Protein AF-A0A6N7WDK0-F1 (afdb_monomer)

pLDDT: mean 74.28, std 13.69, range [35.25, 92.62]

Sequence (276 aa):
MMNTRWNLSRYFLTEQRISLFGTRFTDLPDKDYNIDCSYVYILMYYGIILFAIISIGYFVTIRREVKLMRRKELAIMTGFLVAGMSEPFMANLSFKNLTLIFIGECYYVILKELQEKKPDIWWNKKLCLFPWAENYVTVPLKGIGKIKDKFSGVVKKGWRLSLITGLIFGLGVGVFYYKTADVPDAIYADSGISDYWGGEKVKLDRNNLPADFQGEIIGTADGNTDLYVLKGNIIWLELIRGTVTVGIAGVIAGWCVTIILCGIYFGLMDKKRVRK

Nearest PDB structures (foldseek):
  3jbv-assembly1_m  TM=2.935E-01  e=2.751E+00  Escherichia coli K-12

Organism: NCBI:txid2652274

Secondary structure (DSSP, 8-state):
-HHHHHHHHHHHHHHS---SS-------SSTT-----HHHHIIIIIHHHHHHHHHHHHHHHHHHHHHTT-HHHHHHHHHHHHHHHH-GGGG--STT-THHHHHHHHHHHHHHHHHHH-TT-GGGS---S-TTSS-------TTHHHHHHHHHHHHHHHHHHHHHHHHHHHHHHHHHHHHH----SEEEEETTT---TTS-EE--BTTS--TT--EEEES--BSSSPEEEE-SHHHHHHHHHHHHHHHHHHHHHHHHHHHHHHHHHHHHHHHHHT--

Solvent-accessible surface area (backbone atoms only — not comparable to full-atom values): 15618 Å² total; per-residue (Å²): 115,70,70,59,48,54,50,47,54,47,46,53,68,71,77,44,79,81,31,62,69,25,46,79,89,84,81,67,99,49,95,79,76,64,73,43,26,10,64,60,40,30,30,39,54,44,0,48,54,53,36,51,53,50,53,50,40,53,52,54,32,51,57,47,35,60,75,69,66,40,62,67,61,49,50,51,47,52,52,49,57,58,49,19,59,71,32,42,51,60,48,40,93,48,89,79,25,67,60,54,56,56,37,47,53,42,49,53,52,53,51,50,56,45,29,74,75,43,68,84,44,76,86,54,54,82,79,73,89,61,81,87,79,67,92,86,85,92,74,90,65,90,66,62,59,64,56,53,53,51,50,53,51,40,46,68,72,36,45,70,59,18,52,52,44,4,51,53,38,6,50,51,48,14,53,49,43,64,72,67,56,86,76,53,75,28,40,34,34,27,51,92,82,42,98,68,92,84,58,60,69,48,61,46,30,73,92,68,62,64,96,85,67,53,58,43,76,50,70,74,46,75,46,77,45,53,18,32,52,51,62,63,71,64,57,55,50,50,53,51,50,51,23,51,51,47,14,53,52,26,23,54,51,31,29,54,54,41,49,51,51,44,45,52,53,53,56,53,54,55,58,58,65,75,75,113

Foldseek 3Di:
DLVVLVVLLVCCVPVPDADQQADDDDDDVFPPSDNFAQLSCCCHHGHPPRSVVVVVLLVQLLVVCVVVVVVVLNVVSVVVNVVNGRGNQCNPPDPSNPNVVSSVVSVVVVLVVVCVVCVPDPVNPDPDPDPPPDDDDDDDDPPVVVVVVLLVVLCVVQVVVLQVQLQVQLLVQLVVCLVPPLQAQWEWAFPVVDPPDDADWDQACPVDDDPPHRYHYHGHRRSPTTTGTHHDPVSVVVSVVVSNVSSNVSSVVSSVVRSVVSSVVVVVVVVVVVVD

Structure (mmCIF, N/CA/C/O backbone):
data_AF-A0A6N7WDK0-F1
#
_entry.id   AF-A0A6N7WDK0-F1
#
loop_
_atom_site.group_PDB
_atom_site.id
_atom_site.type_symbol
_atom_site.label_atom_id
_atom_site.label_alt_id
_atom_site.label_comp_id
_atom_site.label_asym_id
_atom_site.label_entity_id
_atom_site.label_seq_id
_atom_site.pdbx_PDB_ins_code
_atom_site.Cartn_x
_atom_site.Cartn_y
_atom_site.Cartn_z
_atom_site.occupancy
_atom_site.B_iso_or_equiv
_atom_site.auth_seq_id
_atom_site.auth_comp_id
_atom_site.auth_asym_id
_atom_site.auth_atom_id
_atom_site.pdbx_PDB_model_num
ATOM 1 N N . MET A 1 1 ? 20.936 12.208 -14.896 1.00 50.47 1 MET A N 1
ATOM 2 C CA . MET A 1 1 ? 19.916 11.473 -14.116 1.00 50.47 1 MET A CA 1
ATOM 3 C C . MET A 1 1 ? 18.965 12.383 -13.338 1.00 50.47 1 MET A C 1
ATOM 5 O O . MET A 1 1 ? 17.770 12.183 -13.459 1.00 50.47 1 MET A O 1
ATOM 9 N N . MET A 1 2 ? 19.410 13.403 -12.586 1.00 51.97 2 MET A N 1
ATOM 10 C CA . MET A 1 2 ? 18.452 14.251 -11.844 1.00 51.97 2 MET A CA 1
ATOM 11 C C . MET A 1 2 ? 17.632 15.195 -12.749 1.00 51.97 2 MET A C 1
ATOM 13 O O . MET A 1 2 ? 16.426 15.301 -12.577 1.00 51.97 2 MET A O 1
ATOM 17 N N . ASN A 1 3 ? 18.250 15.817 -13.763 1.00 58.75 3 ASN A N 1
ATOM 18 C CA . ASN A 1 3 ? 17.563 16.743 -14.684 1.00 58.75 3 ASN A CA 1
ATOM 19 C C . ASN A 1 3 ? 16.418 16.066 -15.477 1.00 58.75 3 ASN A C 1
ATOM 21 O O . ASN A 1 3 ? 15.332 16.620 -15.616 1.00 58.75 3 ASN A O 1
ATOM 25 N N . THR A 1 4 ? 16.616 14.816 -15.906 1.00 66.12 4 THR A N 1
ATOM 26 C CA . THR A 1 4 ? 15.584 14.030 -16.600 1.00 66.12 4 THR A CA 1
ATOM 27 C C . THR A 1 4 ? 14.377 13.736 -15.700 1.00 66.12 4 THR A C 1
ATOM 29 O O . THR A 1 4 ? 13.246 13.884 -16.154 1.00 66.12 4 THR A O 1
ATOM 32 N N . ARG A 1 5 ? 14.586 13.439 -14.406 1.00 69.56 5 ARG A N 1
ATOM 33 C CA . ARG A 1 5 ? 13.513 13.177 -13.415 1.00 69.56 5 ARG A CA 1
ATOM 34 C C . ARG A 1 5 ? 12.612 14.391 -13.167 1.00 69.56 5 ARG A C 1
ATOM 36 O O . ARG A 1 5 ? 11.390 14.258 -13.066 1.00 69.56 5 ARG A O 1
ATOM 43 N N . TRP A 1 6 ? 13.203 15.584 -13.093 1.00 72.25 6 TRP A N 1
ATOM 44 C CA . TRP A 1 6 ? 12.450 16.837 -12.963 1.00 72.25 6 TRP A CA 1
ATOM 45 C C . TRP A 1 6 ? 11.653 17.154 -14.227 1.00 72.25 6 TRP A C 1
ATOM 47 O O . TRP A 1 6 ? 10.512 17.604 -14.134 1.00 72.25 6 TRP A O 1
ATOM 57 N N . ASN A 1 7 ? 12.223 16.866 -15.398 1.00 77.31 7 ASN A N 1
ATOM 58 C CA . ASN A 1 7 ? 11.539 17.067 -16.669 1.00 77.31 7 ASN A CA 1
ATOM 59 C C . ASN A 1 7 ? 10.346 16.107 -16.840 1.00 77.31 7 ASN A C 1
ATOM 61 O O . ASN A 1 7 ? 9.267 16.539 -17.233 1.00 77.31 7 ASN A O 1
ATOM 65 N N . LEU A 1 8 ? 10.504 14.840 -16.438 1.00 74.69 8 LEU A N 1
ATOM 66 C CA . LEU A 1 8 ? 9.419 13.854 -16.345 1.00 74.69 8 LEU A CA 1
ATOM 67 C C . LEU A 1 8 ? 8.311 14.335 -15.403 1.00 74.69 8 LEU A C 1
ATOM 69 O O . LEU A 1 8 ? 7.147 14.393 -15.785 1.00 74.69 8 LEU A O 1
ATOM 73 N N . SER A 1 9 ? 8.675 14.757 -14.191 1.00 76.88 9 SER A N 1
ATOM 74 C CA . SER A 1 9 ? 7.720 15.296 -13.215 1.00 76.88 9 SER A CA 1
ATOM 75 C C . SER A 1 9 ? 6.937 16.488 -13.773 1.00 76.88 9 SER A C 1
ATOM 77 O O . SER A 1 9 ? 5.727 16.569 -13.586 1.00 76.88 9 SER A O 1
ATOM 79 N N . ARG A 1 10 ? 7.608 17.393 -14.497 1.00 80.94 10 ARG A N 1
ATOM 80 C CA . ARG A 1 10 ? 6.964 18.526 -15.171 1.00 80.94 10 ARG A CA 1
ATOM 81 C C . ARG A 1 10 ? 5.991 18.060 -16.252 1.00 80.94 10 ARG A C 1
ATOM 83 O O . ARG A 1 10 ? 4.862 18.530 -16.245 1.00 80.94 10 ARG A O 1
ATOM 90 N N . TYR A 1 11 ? 6.405 17.130 -17.112 1.00 80.25 11 TYR A N 1
ATOM 91 C CA . TYR A 1 11 ? 5.563 16.556 -18.164 1.00 80.25 11 TYR A CA 1
ATOM 92 C C . TYR A 1 11 ? 4.263 15.971 -17.594 1.00 80.25 11 TYR A C 1
ATOM 94 O O . TYR A 1 11 ? 3.176 16.313 -18.049 1.00 80.25 11 TYR A O 1
ATOM 102 N N . PHE A 1 12 ? 4.355 15.166 -16.532 1.00 78.25 12 PHE A N 1
ATOM 103 C CA . PHE A 1 12 ? 3.174 14.603 -15.871 1.00 78.25 12 PHE A CA 1
ATOM 104 C C . PHE A 1 12 ? 2.257 15.665 -15.260 1.00 78.25 12 PHE A C 1
ATOM 106 O O . PHE A 1 12 ? 1.047 15.487 -15.250 1.00 78.25 12 PHE A O 1
ATOM 113 N N . LEU A 1 13 ? 2.801 16.770 -14.755 1.00 81.62 13 LEU A N 1
ATOM 114 C CA . LEU A 1 13 ? 1.993 17.835 -14.159 1.00 81.62 13 LEU A CA 1
ATOM 115 C C . LEU A 1 13 ? 1.336 18.756 -15.199 1.00 81.62 13 LEU A C 1
ATOM 117 O O . LEU A 1 13 ? 0.338 19.394 -14.871 1.00 81.62 13 LEU A O 1
ATOM 121 N N . THR A 1 14 ? 1.887 18.861 -16.414 1.00 81.19 14 THR A N 1
ATOM 122 C CA . THR A 1 14 ? 1.366 19.754 -17.464 1.00 81.19 14 THR A CA 1
ATOM 123 C C . THR A 1 14 ? 0.499 19.040 -18.490 1.00 81.19 14 THR A C 1
ATOM 125 O O . THR A 1 14 ? -0.533 19.579 -18.878 1.00 81.19 14 THR A O 1
ATOM 128 N N . GLU A 1 15 ? 0.891 17.839 -18.915 1.00 78.25 15 GLU A N 1
ATOM 129 C CA . GLU A 1 15 ? 0.234 17.119 -20.014 1.00 78.25 15 GLU A CA 1
ATOM 130 C C . GLU A 1 15 ? -0.850 16.150 -19.530 1.00 78.25 15 GLU A C 1
ATOM 132 O O . GLU A 1 15 ? -1.763 15.802 -20.276 1.00 78.25 15 GLU A O 1
ATOM 137 N N . GLN A 1 16 ? -0.784 15.708 -18.270 1.00 75.19 16 GLN A N 1
ATOM 138 C CA . GLN A 1 16 ? -1.739 14.751 -17.716 1.00 75.19 16 GLN A CA 1
ATOM 139 C C . GLN A 1 16 ? -2.722 15.443 -16.771 1.00 75.19 16 GLN A C 1
ATOM 141 O O . GLN A 1 16 ? -2.376 16.324 -15.982 1.00 75.19 16 GLN A O 1
ATOM 146 N N . ARG A 1 17 ? -3.991 15.029 -16.832 1.00 78.06 17 ARG A N 1
ATOM 147 C CA . ARG A 1 17 ? -5.045 15.627 -16.006 1.00 78.06 17 ARG A CA 1
ATOM 148 C C . ARG A 1 17 ? -4.920 15.177 -14.555 1.00 78.06 17 ARG A C 1
ATOM 150 O O . ARG A 1 17 ? -5.011 13.985 -14.256 1.00 78.06 17 ARG A O 1
ATOM 157 N N . ILE A 1 18 ? -4.814 16.149 -13.654 1.00 81.75 18 ILE A N 1
ATOM 158 C CA . ILE A 1 18 ? -4.866 15.918 -12.211 1.00 81.75 18 ILE A CA 1
ATOM 159 C C . ILE A 1 18 ? -6.326 15.666 -11.803 1.00 81.75 18 ILE A C 1
ATOM 161 O O . ILE A 1 18 ? -7.204 16.495 -12.038 1.00 81.75 18 ILE A O 1
ATOM 165 N N . SER A 1 19 ? -6.586 14.512 -11.186 1.00 85.31 19 SER A N 1
ATOM 166 C CA . SER A 1 19 ? -7.909 14.089 -10.705 1.00 85.31 19 SER A CA 1
ATOM 167 C C . SER A 1 19 ? -7.991 14.127 -9.176 1.00 85.31 19 SER A C 1
ATOM 169 O O . SER A 1 19 ? -6.987 14.015 -8.470 1.00 85.31 19 SER A O 1
ATOM 171 N N . LEU A 1 20 ? -9.209 14.238 -8.643 1.00 82.56 20 LEU A N 1
ATOM 172 C CA . LEU A 1 20 ? -9.467 14.185 -7.200 1.00 82.56 20 LEU A CA 1
ATOM 173 C C . LEU A 1 20 ? -9.114 12.820 -6.583 1.00 82.56 20 LEU A C 1
ATOM 175 O O . LEU A 1 20 ? -8.576 12.786 -5.477 1.00 82.56 20 LEU A O 1
ATOM 179 N N . PHE A 1 21 ? -9.374 11.727 -7.309 1.00 85.19 21 PHE A N 1
ATOM 180 C CA . PHE A 1 21 ? -9.151 10.334 -6.874 1.00 85.19 21 PHE A CA 1
ATOM 181 C C . PHE A 1 21 ? -8.051 9.618 -7.674 1.00 85.19 21 PHE A C 1
ATOM 183 O O . PHE A 1 21 ? -7.937 8.396 -7.628 1.00 85.19 21 PHE A O 1
ATOM 190 N N . GLY A 1 22 ? -7.260 10.388 -8.421 1.00 83.12 22 GLY A N 1
ATOM 191 C CA . GLY A 1 22 ? -6.200 9.879 -9.279 1.00 83.12 22 GLY A CA 1
ATOM 192 C C . GLY A 1 22 ? -6.705 9.451 -10.653 1.00 83.12 22 GLY A C 1
ATOM 193 O O . GLY A 1 22 ? -7.913 9.392 -10.913 1.00 83.12 22 GLY A O 1
ATOM 194 N N . THR A 1 23 ? -5.765 9.218 -11.559 1.00 76.75 23 THR A N 1
ATOM 195 C CA . THR A 1 23 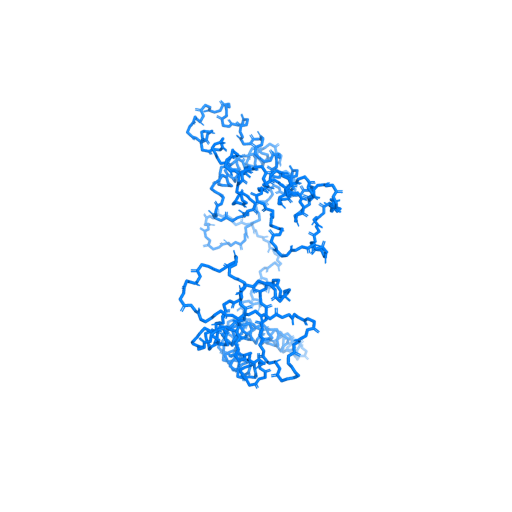? -6.013 8.743 -12.921 1.00 76.75 23 THR A CA 1
ATOM 196 C C . THR A 1 23 ? -5.041 7.620 -13.264 1.00 76.75 23 THR A C 1
ATOM 198 O O . THR A 1 23 ? -3.904 7.585 -12.796 1.00 76.75 23 THR A O 1
ATOM 201 N N . ARG A 1 24 ? -5.496 6.666 -14.085 1.00 68.12 24 ARG A N 1
ATOM 202 C CA . ARG A 1 24 ? -4.587 5.736 -14.761 1.00 68.12 24 ARG A CA 1
ATOM 203 C C . ARG A 1 24 ? -4.123 6.404 -16.047 1.00 68.12 24 ARG A C 1
ATOM 205 O O . ARG A 1 24 ? -4.964 6.811 -16.850 1.00 68.12 24 ARG A O 1
ATOM 212 N N . PHE A 1 25 ? -2.812 6.520 -16.228 1.00 68.56 25 PHE A N 1
ATOM 213 C CA . PHE A 1 25 ? -2.248 7.047 -17.466 1.00 68.56 25 PHE A CA 1
ATOM 214 C C . PHE A 1 25 ? -2.647 6.137 -18.621 1.00 68.56 25 PHE A C 1
ATOM 216 O O . PHE A 1 25 ? -2.407 4.932 -18.571 1.00 68.56 25 PHE A O 1
ATOM 223 N N . THR A 1 26 ? -3.335 6.711 -19.602 1.00 52.53 26 THR A N 1
ATOM 224 C CA . THR A 1 26 ? -3.909 5.966 -20.729 1.00 52.53 26 THR A CA 1
ATOM 225 C C . THR A 1 26 ? -3.152 6.203 -22.031 1.00 52.53 26 THR A C 1
ATOM 227 O O . THR A 1 26 ? -3.185 5.324 -22.877 1.00 52.53 26 THR A O 1
ATOM 230 N N . ASP A 1 27 ? -2.346 7.267 -22.120 1.00 56.06 27 ASP A N 1
ATOM 231 C CA . ASP A 1 27 ? -1.542 7.597 -23.301 1.00 56.06 27 ASP A CA 1
ATOM 232 C C . ASP A 1 27 ? -0.165 8.129 -22.867 1.00 56.06 27 ASP A C 1
ATOM 234 O O . ASP A 1 27 ? 0.051 9.334 -22.711 1.00 56.06 27 ASP A O 1
ATOM 238 N N . LEU A 1 28 ? 0.765 7.216 -22.578 1.00 62.16 28 LEU A N 1
ATOM 239 C CA . LEU A 1 28 ? 2.175 7.557 -22.378 1.00 62.16 28 LEU A CA 1
ATOM 240 C C . LEU A 1 28 ? 2.880 7.503 -23.742 1.00 62.16 28 LEU A C 1
ATOM 242 O O . LEU A 1 28 ? 2.694 6.508 -24.443 1.00 62.16 28 LEU A O 1
ATOM 246 N N . PRO A 1 29 ? 3.674 8.523 -24.122 1.00 55.44 29 PRO A N 1
ATOM 247 C CA . PRO A 1 29 ? 4.381 8.537 -25.403 1.00 55.44 29 PRO A CA 1
ATOM 248 C C . PRO A 1 29 ? 5.369 7.370 -25.534 1.00 55.44 29 PRO A C 1
ATOM 250 O O . PRO A 1 29 ? 5.507 6.846 -26.628 1.00 55.44 29 PRO A O 1
ATOM 253 N N . ASP A 1 30 ? 5.957 6.918 -24.418 1.00 56.88 30 ASP A N 1
ATOM 254 C CA . ASP A 1 30 ? 6.820 5.735 -24.329 1.00 56.88 30 ASP A CA 1
ATOM 255 C C . ASP A 1 30 ? 6.660 5.031 -22.970 1.00 56.88 30 ASP A C 1
ATOM 257 O O . ASP A 1 30 ? 6.352 5.667 -21.956 1.00 56.88 30 ASP A O 1
ATOM 261 N N . LYS A 1 31 ? 6.920 3.714 -22.919 1.00 55.97 31 LYS A N 1
ATOM 262 C CA . LYS A 1 31 ? 6.876 2.906 -21.676 1.00 55.97 31 LYS A CA 1
ATOM 263 C C . LYS A 1 31 ? 7.954 3.284 -20.649 1.00 55.97 31 LYS A C 1
ATOM 265 O O . LYS A 1 31 ? 7.819 2.926 -19.480 1.00 55.97 31 LYS A O 1
ATOM 270 N N . ASP A 1 32 ? 8.968 4.040 -21.061 1.00 55.84 32 ASP A N 1
ATOM 271 C CA . ASP A 1 32 ? 10.068 4.497 -20.202 1.00 55.84 32 ASP A CA 1
ATOM 272 C C . ASP A 1 32 ? 9.722 5.742 -19.369 1.00 55.84 32 ASP A C 1
ATOM 274 O O . ASP A 1 32 ? 10.480 6.142 -18.480 1.00 55.84 32 ASP A O 1
ATOM 278 N N . TYR A 1 33 ? 8.553 6.351 -19.599 1.00 59.38 33 TYR A N 1
ATOM 279 C CA . TYR A 1 33 ? 8.063 7.470 -18.797 1.00 59.38 33 TYR A CA 1
ATOM 280 C C . TYR A 1 33 ? 7.528 6.977 -17.447 1.00 59.38 33 TYR A C 1
ATOM 282 O O . TYR A 1 33 ? 6.324 6.845 -17.231 1.00 59.38 33 TYR A O 1
ATOM 290 N N . ASN A 1 34 ? 8.442 6.735 -16.507 1.00 66.25 34 ASN A N 1
ATOM 291 C CA . ASN A 1 34 ? 8.113 6.399 -15.126 1.00 66.25 34 ASN A CA 1
ATOM 292 C C . ASN A 1 34 ? 8.184 7.625 -14.209 1.00 66.25 34 ASN A C 1
ATOM 294 O O . ASN A 1 34 ? 9.078 8.469 -14.302 1.00 66.25 34 ASN A O 1
ATOM 298 N N . ILE A 1 35 ? 7.223 7.724 -13.285 1.00 69.62 35 ILE A N 1
ATOM 299 C CA . ILE A 1 35 ? 7.232 8.774 -12.266 1.00 69.62 35 ILE A CA 1
ATOM 300 C C . ILE A 1 35 ? 8.219 8.391 -11.173 1.00 69.62 35 ILE A C 1
ATOM 302 O O . ILE A 1 35 ? 7.965 7.528 -10.336 1.00 69.62 35 ILE A O 1
ATOM 306 N N . ASP A 1 36 ? 9.324 9.116 -11.164 1.00 72.94 36 ASP A N 1
ATOM 307 C CA . ASP A 1 36 ? 10.455 8.888 -10.276 1.00 72.94 36 ASP A CA 1
ATOM 308 C C . ASP A 1 36 ? 10.394 9.669 -8.950 1.00 72.94 36 ASP A C 1
ATOM 310 O O . ASP A 1 36 ? 11.269 9.521 -8.099 1.00 72.94 36 ASP A O 1
ATOM 314 N N . CYS A 1 37 ? 9.364 10.496 -8.763 1.00 81.44 37 CYS A N 1
ATOM 315 C CA . CYS A 1 37 ? 9.163 11.334 -7.582 1.00 81.44 37 CYS A CA 1
ATOM 316 C C . CYS A 1 37 ? 7.930 10.868 -6.802 1.00 81.44 37 CYS A C 1
ATOM 318 O O . CYS A 1 37 ? 6.820 10.856 -7.341 1.00 81.44 37 CYS A O 1
ATOM 320 N N . SER A 1 38 ? 8.092 10.543 -5.514 1.00 83.50 38 SER A N 1
ATOM 321 C CA . SER A 1 38 ? 6.987 10.050 -4.678 1.00 83.50 38 SER A CA 1
ATOM 322 C C . SER A 1 38 ? 5.817 11.030 -4.594 1.00 83.50 38 SER A C 1
ATOM 324 O O . SER A 1 38 ? 4.662 10.616 -4.575 1.00 83.50 38 SER A O 1
ATOM 326 N N . TYR A 1 39 ? 6.094 12.334 -4.5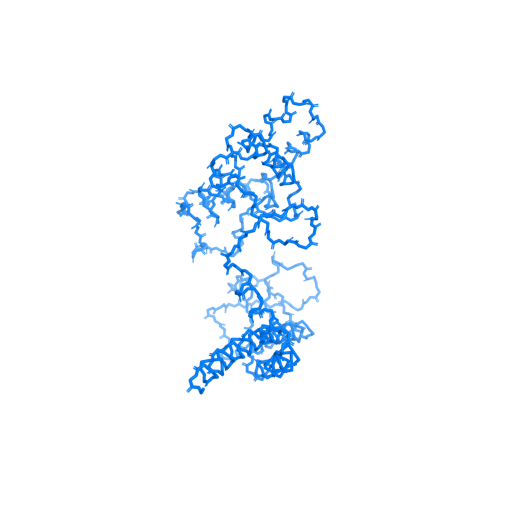52 1.00 85.56 39 TYR A N 1
ATOM 327 C CA . TYR A 1 39 ? 5.059 13.360 -4.412 1.00 85.56 39 TYR A CA 1
ATOM 328 C C . TYR A 1 39 ? 4.169 13.446 -5.649 1.00 85.56 39 TYR A C 1
ATOM 330 O O . TYR A 1 39 ? 2.944 13.420 -5.536 1.00 85.56 39 TYR A O 1
ATOM 338 N N . VAL A 1 40 ? 4.794 13.495 -6.828 1.00 86.06 40 VAL A N 1
ATOM 339 C CA . VAL A 1 40 ? 4.084 13.508 -8.113 1.00 86.06 40 VAL A CA 1
ATOM 340 C C . VAL A 1 40 ? 3.349 12.188 -8.304 1.00 86.06 40 VAL A C 1
ATOM 342 O O . VAL A 1 40 ? 2.198 12.190 -8.724 1.00 86.06 40 VAL A O 1
ATOM 345 N N . TYR A 1 41 ? 3.958 11.070 -7.904 1.00 85.62 41 TYR A N 1
ATOM 346 C CA . TYR A 1 41 ? 3.310 9.766 -7.965 1.00 85.62 41 TYR A CA 1
ATOM 347 C C . TYR A 1 41 ? 2.021 9.755 -7.140 1.00 85.62 41 TYR A C 1
ATOM 349 O O . TYR A 1 41 ? 0.971 9.396 -7.667 1.00 85.62 41 TYR A O 1
ATOM 357 N N . ILE A 1 42 ? 2.068 10.180 -5.870 1.00 86.69 42 ILE A N 1
ATOM 358 C CA . ILE A 1 42 ? 0.880 10.192 -5.005 1.00 86.69 42 ILE A CA 1
ATOM 359 C C . ILE A 1 42 ? -0.203 11.102 -5.587 1.00 86.69 42 ILE A C 1
ATOM 361 O O . ILE A 1 42 ? -1.365 10.703 -5.655 1.00 86.69 42 ILE A O 1
ATOM 365 N N . LEU A 1 43 ? 0.180 12.303 -6.024 1.00 88.00 43 LEU A N 1
ATOM 366 C CA . LEU A 1 43 ? -0.745 13.287 -6.575 1.00 88.00 43 LEU A CA 1
ATOM 367 C C . LEU A 1 43 ? -1.456 12.775 -7.832 1.00 88.00 43 LEU A C 1
ATOM 369 O O . LEU A 1 43 ? -2.662 12.962 -7.966 1.00 88.00 43 LEU A O 1
ATOM 373 N N . MET A 1 44 ? -0.726 12.122 -8.735 1.00 86.94 44 MET A N 1
ATOM 374 C CA . MET A 1 44 ? -1.275 11.686 -10.016 1.00 86.94 44 MET A CA 1
ATOM 375 C C . MET A 1 44 ? -2.027 10.353 -9.910 1.00 86.94 44 MET A C 1
ATOM 377 O O . MET A 1 44 ? -3.166 10.258 -10.365 1.00 86.94 44 MET A O 1
ATOM 381 N N . TYR A 1 45 ? -1.436 9.336 -9.272 1.00 83.88 45 TYR A N 1
ATOM 382 C CA . TYR A 1 45 ? -2.036 7.998 -9.189 1.00 83.88 45 TYR A CA 1
ATOM 383 C C . TYR A 1 45 ? -3.153 7.893 -8.155 1.00 83.88 45 TYR A C 1
ATOM 385 O O . TYR A 1 45 ? -4.131 7.189 -8.396 1.00 83.88 45 TYR A O 1
ATOM 393 N N . TYR A 1 46 ? -3.016 8.557 -7.005 1.00 83.50 46 TYR A N 1
ATOM 394 C CA . TYR A 1 46 ? -4.010 8.482 -5.931 1.00 83.50 46 TYR A CA 1
ATOM 395 C C . TYR A 1 46 ? -4.885 9.736 -5.821 1.00 83.50 46 TYR A C 1
ATOM 397 O O . TYR A 1 46 ? -5.930 9.705 -5.168 1.00 83.50 46 TYR A O 1
ATOM 405 N N . GLY A 1 47 ? -4.483 10.829 -6.471 1.00 87.56 47 GLY A N 1
ATOM 406 C CA . GLY A 1 47 ? -5.260 12.057 -6.560 1.00 87.56 47 GLY A CA 1
ATOM 407 C C . GLY A 1 47 ? -4.981 13.076 -5.465 1.00 87.56 47 GLY A C 1
ATOM 408 O O . GLY A 1 47 ? -4.301 12.825 -4.465 1.00 87.56 47 GLY A O 1
ATOM 409 N N . ILE A 1 48 ? -5.581 14.253 -5.653 1.00 89.31 48 ILE A N 1
ATOM 410 C CA . ILE A 1 48 ? -5.434 15.413 -4.762 1.00 89.31 48 ILE A CA 1
ATOM 411 C C . ILE A 1 48 ? -5.887 15.088 -3.336 1.00 89.31 48 ILE A C 1
ATOM 413 O O . ILE A 1 48 ? -5.253 15.532 -2.380 1.00 89.31 48 ILE A O 1
ATOM 417 N N . ILE A 1 49 ? -6.967 14.314 -3.173 1.00 88.50 49 ILE A N 1
ATOM 418 C CA . ILE A 1 49 ? -7.534 14.028 -1.849 1.00 88.50 49 ILE A CA 1
ATOM 419 C C . ILE A 1 49 ? -6.529 13.246 -1.004 1.00 88.50 49 ILE A C 1
ATOM 421 O O . ILE A 1 49 ? -6.219 13.652 0.118 1.00 88.50 49 ILE A O 1
ATOM 425 N N . LEU A 1 50 ? -5.990 12.145 -1.539 1.00 86.56 50 LEU A N 1
ATOM 426 C CA . LEU A 1 50 ? -5.045 11.327 -0.785 1.00 86.56 50 LEU A CA 1
ATOM 427 C C . LEU A 1 50 ? -3.720 12.063 -0.569 1.00 86.56 50 LEU A C 1
ATOM 429 O O . LEU A 1 50 ? -3.168 12.004 0.530 1.00 86.56 50 LEU A O 1
ATOM 433 N N . PHE A 1 51 ? -3.255 12.811 -1.574 1.00 89.94 51 PHE A N 1
ATOM 434 C CA . PHE A 1 51 ? -2.085 13.676 -1.447 1.00 89.94 51 PHE A CA 1
ATOM 435 C C . PHE A 1 51 ? -2.237 14.661 -0.282 1.00 89.94 51 PHE A C 1
ATOM 437 O O . PHE A 1 51 ? -1.382 14.701 0.600 1.00 89.94 51 PHE A O 1
ATOM 444 N N . ALA A 1 52 ? -3.361 15.380 -0.211 1.00 91.62 52 ALA A N 1
ATOM 445 C CA . ALA A 1 52 ? -3.631 16.334 0.860 1.00 91.62 52 ALA A CA 1
ATOM 446 C C . ALA A 1 52 ? -3.680 15.666 2.243 1.00 91.62 52 ALA A C 1
ATOM 448 O O . ALA A 1 52 ? -3.083 16.182 3.187 1.00 91.62 52 ALA A O 1
ATOM 449 N N . ILE A 1 53 ? -4.334 14.505 2.371 1.00 90.12 53 ILE A N 1
ATOM 450 C CA . ILE A 1 53 ? -4.397 13.752 3.635 1.00 90.12 53 ILE A CA 1
ATOM 451 C C . ILE A 1 53 ? -2.991 13.384 4.117 1.00 90.12 53 ILE A C 1
ATOM 453 O O . ILE A 1 53 ? -2.658 13.607 5.282 1.00 90.12 53 ILE A O 1
ATOM 457 N N . ILE A 1 54 ? -2.153 12.856 3.223 1.00 88.69 54 ILE A N 1
ATOM 458 C CA . ILE A 1 54 ? -0.783 12.457 3.549 1.00 88.69 54 ILE A CA 1
ATOM 459 C C . ILE A 1 54 ? 0.058 13.685 3.914 1.00 88.69 54 ILE A C 1
ATOM 461 O O . ILE A 1 54 ? 0.731 13.669 4.944 1.00 88.69 54 ILE A O 1
ATOM 465 N N . SER A 1 55 ? -0.016 14.772 3.138 1.00 90.81 55 SER A N 1
ATOM 466 C CA . SER A 1 55 ? 0.695 16.023 3.430 1.00 90.81 55 SER A CA 1
ATOM 467 C C . SER A 1 55 ? 0.304 16.610 4.788 1.00 90.81 55 SER A C 1
ATOM 469 O O . SER A 1 55 ? 1.179 17.019 5.552 1.00 90.81 55 SER A O 1
ATOM 471 N N . ILE A 1 56 ? -0.991 16.607 5.123 1.00 92.31 56 ILE A N 1
ATOM 472 C CA . ILE A 1 56 ? -1.481 17.030 6.441 1.00 92.31 56 ILE A CA 1
ATOM 473 C C . ILE A 1 56 ? -0.928 16.105 7.529 1.00 92.31 56 ILE A C 1
ATOM 475 O O . ILE A 1 56 ? -0.449 16.598 8.548 1.00 92.31 56 ILE A O 1
ATOM 479 N N . GLY A 1 57 ? -0.936 14.787 7.306 1.00 90.69 57 GLY A N 1
ATOM 480 C CA . GLY A 1 57 ? -0.349 13.801 8.214 1.00 90.69 57 GLY A CA 1
ATOM 481 C C . GLY A 1 57 ? 1.113 14.111 8.534 1.00 90.69 57 GLY A C 1
ATOM 482 O O . GLY A 1 57 ? 1.448 14.320 9.699 1.00 90.69 57 GLY A O 1
ATOM 483 N N . TYR A 1 58 ? 1.963 14.250 7.510 1.00 90.69 58 TYR A N 1
ATOM 484 C CA . TYR A 1 58 ? 3.371 14.631 7.682 1.00 90.69 58 TYR A CA 1
ATOM 485 C C . TYR A 1 58 ? 3.523 15.951 8.437 1.00 90.69 58 TYR A C 1
ATOM 487 O O . TYR A 1 58 ? 4.313 16.033 9.377 1.00 90.69 58 TYR A O 1
ATOM 495 N N . PHE A 1 59 ? 2.757 16.979 8.065 1.00 92.62 59 PHE A N 1
ATOM 496 C CA . PHE A 1 59 ? 2.844 18.293 8.697 1.00 92.62 59 PHE A CA 1
ATOM 497 C C . PHE A 1 59 ? 2.488 18.246 10.189 1.00 92.62 59 PHE A C 1
ATOM 499 O O . PHE A 1 59 ? 3.210 18.795 11.025 1.00 92.62 59 PHE A O 1
ATOM 506 N N . VAL A 1 60 ? 1.395 17.564 10.540 1.00 92.06 60 VAL A N 1
ATOM 507 C CA . VAL A 1 60 ? 0.942 17.407 11.928 1.00 92.06 60 VAL A CA 1
ATOM 508 C C . VAL A 1 60 ? 1.953 16.598 12.738 1.00 92.06 60 VAL A C 1
ATOM 510 O O . VAL A 1 60 ? 2.313 17.015 13.842 1.00 92.06 60 VAL A O 1
ATOM 513 N N . THR A 1 61 ? 2.462 15.494 12.187 1.00 91.75 61 THR A N 1
ATOM 514 C CA . THR A 1 61 ? 3.475 14.663 12.847 1.00 91.75 61 THR A CA 1
ATOM 515 C C . THR A 1 61 ? 4.761 15.442 13.085 1.00 91.75 61 THR A C 1
ATOM 517 O O . THR A 1 61 ? 5.207 15.512 14.224 1.00 91.75 61 THR A O 1
ATOM 520 N N . ILE A 1 62 ? 5.305 16.129 12.079 1.00 92.50 62 ILE A N 1
ATOM 521 C CA . ILE A 1 62 ? 6.520 16.946 12.234 1.00 92.50 62 ILE A CA 1
ATOM 522 C C . ILE A 1 62 ? 6.313 18.028 13.291 1.00 92.50 62 ILE A C 1
ATOM 524 O O . ILE A 1 62 ? 7.137 18.175 14.191 1.00 92.50 62 ILE A O 1
ATOM 528 N N . ARG A 1 63 ? 5.190 18.755 13.249 1.00 92.06 63 ARG A N 1
ATOM 529 C CA . ARG A 1 63 ? 4.885 19.784 14.252 1.00 92.06 63 ARG A CA 1
ATOM 530 C C . ARG A 1 63 ? 4.834 19.203 15.667 1.00 92.06 63 ARG A C 1
ATOM 532 O O . ARG A 1 63 ? 5.282 19.863 16.606 1.00 92.06 63 ARG A O 1
ATOM 539 N N . ARG A 1 64 ? 4.287 17.996 15.834 1.00 90.81 64 ARG A N 1
ATOM 540 C CA . ARG A 1 64 ? 4.261 17.291 17.120 1.00 90.81 64 ARG A CA 1
ATOM 541 C C . ARG A 1 64 ? 5.669 16.900 17.564 1.00 90.81 64 ARG A C 1
ATOM 543 O O . ARG A 1 64 ? 6.042 17.238 18.682 1.00 90.81 64 ARG A O 1
ATOM 550 N N . GLU A 1 65 ? 6.452 16.259 16.702 1.00 89.19 65 GLU A N 1
ATOM 551 C CA . GLU A 1 65 ? 7.811 15.820 17.041 1.00 89.19 65 GLU A CA 1
ATOM 552 C C . GLU A 1 65 ? 8.734 17.004 17.375 1.00 89.19 65 GLU A C 1
ATOM 554 O O . GLU A 1 65 ? 9.545 16.914 18.298 1.00 89.19 65 GLU A O 1
ATOM 559 N N . VAL A 1 66 ? 8.558 18.153 16.705 1.00 91.88 66 VAL A N 1
ATOM 560 C CA . VAL A 1 66 ? 9.248 19.412 17.045 1.00 91.88 66 VAL A CA 1
ATOM 561 C C . VAL A 1 66 ? 8.888 19.864 18.458 1.00 91.88 66 VAL A C 1
ATOM 563 O O . VAL A 1 66 ? 9.782 20.157 19.250 1.00 91.88 66 VAL A O 1
ATOM 566 N N . LYS A 1 67 ? 7.596 19.881 18.811 1.00 91.19 67 LYS A N 1
ATOM 567 C CA . LYS A 1 67 ? 7.148 20.254 20.163 1.00 91.19 67 LYS A CA 1
ATOM 568 C C . LYS A 1 67 ? 7.647 19.291 21.240 1.00 91.19 67 LYS A C 1
ATOM 570 O O . LYS A 1 67 ? 7.960 19.731 22.340 1.00 91.19 67 LYS A O 1
ATOM 575 N N . LEU A 1 68 ? 7.716 17.998 20.929 1.00 89.38 68 LEU A N 1
ATOM 576 C CA . LEU A 1 68 ? 8.189 16.952 21.840 1.00 89.38 68 LEU A CA 1
ATOM 577 C C . LEU A 1 68 ? 9.721 16.823 21.872 1.00 89.38 68 LEU A C 1
ATOM 579 O O . LEU A 1 68 ? 10.239 15.978 22.599 1.00 89.38 68 LEU A O 1
ATOM 583 N N . MET A 1 69 ? 10.452 17.647 21.108 1.00 89.44 69 MET A N 1
ATOM 584 C CA . MET A 1 69 ? 11.918 17.626 21.006 1.00 89.44 69 MET A CA 1
ATOM 585 C C . MET A 1 69 ? 12.496 16.255 20.599 1.00 89.44 69 MET A C 1
ATOM 587 O O . MET A 1 69 ? 13.612 15.886 20.976 1.00 89.44 69 MET A O 1
ATOM 591 N N . ARG A 1 70 ? 11.758 15.503 19.779 1.00 87.44 70 ARG A N 1
ATOM 592 C CA . ARG A 1 70 ? 12.112 14.164 19.281 1.00 87.44 70 ARG A CA 1
ATOM 593 C C . ARG A 1 70 ? 13.031 14.258 18.061 1.00 87.44 70 ARG A C 1
ATOM 595 O O . ARG A 1 70 ? 12.636 14.127 16.905 1.00 87.44 70 ARG A O 1
ATOM 602 N N . ARG A 1 71 ? 14.298 14.593 18.329 1.00 88.88 71 ARG A N 1
ATOM 603 C CA . ARG A 1 71 ? 15.295 14.935 17.295 1.00 88.88 71 ARG A CA 1
ATOM 604 C C . ARG A 1 71 ? 15.639 13.774 16.355 1.00 88.88 71 ARG A C 1
ATOM 606 O O . ARG A 1 71 ? 15.966 14.029 15.201 1.00 88.88 71 ARG A O 1
ATOM 613 N N . LYS A 1 72 ? 15.581 12.522 16.825 1.00 90.25 72 LYS A N 1
ATOM 614 C CA . LYS A 1 72 ? 15.938 11.343 16.013 1.00 90.25 72 LYS A CA 1
ATOM 615 C C . LYS A 1 72 ? 14.857 11.058 14.973 1.00 90.25 72 LYS A C 1
ATOM 617 O O . LYS A 1 72 ? 15.150 10.888 13.796 1.00 90.25 72 LYS A O 1
ATOM 622 N N . GLU A 1 73 ? 13.611 11.083 15.413 1.00 88.50 73 GLU A N 1
ATOM 623 C CA . GLU A 1 73 ? 12.408 10.875 14.622 1.00 88.50 73 GLU A CA 1
ATOM 624 C C . GLU A 1 73 ? 12.287 11.972 13.556 1.00 88.50 73 GLU A C 1
ATOM 626 O O . GLU A 1 73 ? 12.092 11.676 12.380 1.00 88.50 73 GLU A O 1
ATOM 631 N N . LEU A 1 74 ? 12.538 13.233 13.929 1.00 90.00 74 LEU A N 1
ATOM 632 C CA . LEU A 1 74 ? 12.608 14.353 12.984 1.00 90.00 74 LEU A CA 1
ATOM 633 C C . LEU A 1 74 ? 13.698 14.188 11.923 1.00 90.00 74 LEU A C 1
ATOM 635 O O . LEU A 1 74 ? 13.449 14.483 10.753 1.00 90.00 74 LEU A O 1
ATOM 639 N N . ALA A 1 75 ? 14.891 13.728 12.309 1.00 90.56 75 ALA A N 1
ATOM 640 C CA . ALA A 1 75 ? 15.984 13.504 11.366 1.00 90.56 75 ALA A CA 1
ATOM 641 C C . ALA A 1 75 ? 15.620 12.420 10.340 1.00 90.56 75 ALA A C 1
ATOM 643 O O . ALA A 1 75 ? 15.826 12.618 9.143 1.00 90.56 75 ALA A O 1
ATOM 644 N N . ILE A 1 76 ? 15.003 11.322 10.793 1.00 90.00 76 ILE A N 1
ATOM 645 C CA . ILE A 1 76 ? 14.515 10.251 9.915 1.00 90.00 76 ILE A CA 1
ATOM 646 C C . ILE A 1 76 ? 13.428 10.788 8.975 1.00 90.00 76 ILE A C 1
ATOM 648 O O . ILE A 1 76 ? 13.539 10.625 7.763 1.00 90.00 76 ILE A O 1
ATOM 652 N N . MET A 1 77 ? 12.414 11.477 9.508 1.00 89.56 77 MET A N 1
ATOM 653 C CA . MET A 1 77 ? 11.323 12.058 8.714 1.00 89.56 77 MET A CA 1
ATOM 654 C C . MET A 1 77 ? 11.846 13.010 7.636 1.00 89.56 77 MET A C 1
ATOM 656 O O . MET A 1 77 ? 11.436 12.927 6.482 1.00 89.56 77 MET A O 1
ATOM 660 N N . THR A 1 78 ? 12.784 13.886 7.995 1.00 88.56 78 THR A N 1
ATOM 661 C CA . THR A 1 78 ? 13.370 14.858 7.063 1.00 88.56 78 THR A CA 1
ATOM 662 C C . THR A 1 78 ? 14.196 14.161 5.985 1.00 88.56 78 THR A C 1
ATOM 664 O O . THR A 1 78 ? 14.050 14.480 4.808 1.00 88.56 78 THR A O 1
ATOM 667 N N . GLY A 1 79 ? 15.012 13.168 6.358 1.00 89.06 79 GLY A N 1
ATOM 668 C CA . GLY A 1 79 ? 15.789 12.376 5.402 1.00 89.06 79 GLY A CA 1
ATOM 669 C C . GLY A 1 79 ? 14.900 11.642 4.397 1.00 89.06 79 GLY A C 1
ATOM 670 O O . GLY A 1 79 ? 15.151 11.702 3.196 1.00 89.06 79 GLY A O 1
ATOM 671 N N . PHE A 1 80 ? 13.813 11.028 4.868 1.00 87.94 80 PHE A N 1
ATOM 672 C CA . PHE A 1 80 ? 12.840 10.351 4.008 1.00 87.94 80 PHE A CA 1
ATOM 673 C C . PHE A 1 80 ? 12.068 11.321 3.106 1.00 87.94 80 PHE A C 1
ATOM 675 O O . PHE A 1 80 ? 11.830 10.991 1.948 1.00 87.94 80 PHE A O 1
ATOM 682 N N . LEU A 1 81 ? 11.717 12.520 3.584 1.00 88.19 81 L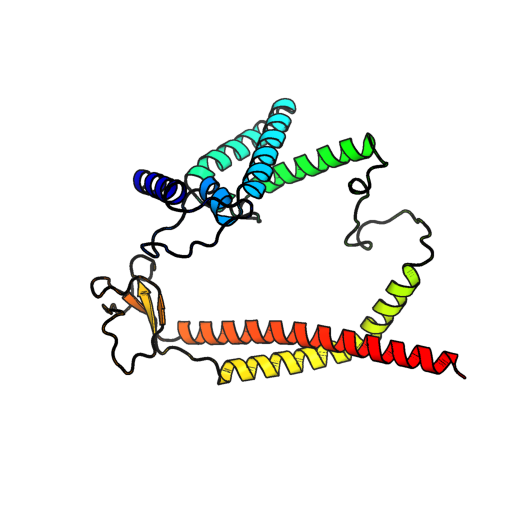EU A N 1
ATOM 683 C CA . LEU A 1 81 ? 11.068 13.540 2.753 1.00 88.19 81 LEU A CA 1
ATOM 684 C C . LEU A 1 81 ? 11.981 14.013 1.613 1.00 88.19 81 LEU A C 1
ATOM 686 O O . LEU A 1 81 ? 11.516 14.160 0.482 1.00 88.19 81 LEU A O 1
ATOM 690 N N . VAL A 1 82 ? 13.273 14.215 1.889 1.00 87.19 82 VAL A N 1
ATOM 691 C CA . VAL A 1 82 ? 14.258 14.586 0.861 1.00 87.19 82 VAL A CA 1
ATOM 692 C C . VAL A 1 82 ? 14.470 13.432 -0.119 1.00 87.19 82 VAL A C 1
ATOM 694 O O . VAL A 1 82 ? 14.397 13.635 -1.328 1.00 87.19 82 VAL A O 1
ATOM 697 N N . ALA A 1 83 ? 14.649 12.207 0.375 1.00 84.75 83 ALA A N 1
ATOM 698 C CA . ALA A 1 83 ? 14.816 11.028 -0.475 1.00 84.75 83 ALA A CA 1
ATOM 699 C C . ALA A 1 83 ? 13.552 10.703 -1.304 1.00 84.75 83 ALA A C 1
ATOM 701 O O . ALA A 1 83 ? 13.651 10.230 -2.434 1.00 84.75 83 ALA A O 1
ATOM 702 N N . GLY A 1 84 ? 12.356 11.045 -0.812 1.00 81.62 84 GLY A N 1
ATOM 703 C CA . GLY A 1 84 ? 11.099 10.929 -1.559 1.00 81.62 84 GLY A CA 1
ATOM 704 C C . GLY A 1 84 ? 11.004 11.858 -2.777 1.00 81.62 84 GLY A C 1
ATOM 705 O O . GLY A 1 84 ? 10.145 11.655 -3.637 1.00 81.62 84 GLY A O 1
ATOM 706 N N . MET A 1 85 ? 11.880 12.866 -2.882 1.00 80.88 85 MET A N 1
ATOM 707 C CA . MET A 1 85 ? 12.003 13.697 -4.086 1.00 80.88 85 MET A CA 1
ATOM 708 C C . MET A 1 85 ? 12.728 12.952 -5.210 1.00 80.88 85 MET A C 1
ATOM 710 O O . MET A 1 85 ? 12.430 13.178 -6.380 1.00 80.88 85 MET A O 1
ATOM 714 N N . SER A 1 86 ? 13.682 12.085 -4.861 1.00 75.75 86 SER A N 1
ATOM 715 C CA . SER A 1 86 ? 14.489 11.340 -5.827 1.00 75.75 86 SER A CA 1
ATOM 716 C C . SER A 1 86 ? 13.923 9.967 -6.158 1.00 75.75 86 SER A C 1
ATOM 718 O O . SER A 1 86 ? 14.244 9.457 -7.226 1.00 75.75 86 SER A O 1
ATOM 720 N N . GLU A 1 87 ? 13.113 9.366 -5.286 1.00 74.75 87 GLU A N 1
ATOM 721 C CA . GLU A 1 87 ? 12.609 8.001 -5.461 1.00 74.75 87 GLU A CA 1
ATOM 722 C C . GLU A 1 87 ? 11.114 7.868 -5.114 1.00 74.75 87 GLU A C 1
ATOM 724 O O . GLU A 1 87 ? 10.609 8.606 -4.261 1.00 74.75 87 GLU A O 1
ATOM 729 N N . PRO A 1 88 ? 10.387 6.896 -5.706 1.00 74.81 88 PRO A N 1
ATOM 730 C CA . PRO A 1 88 ? 8.954 6.683 -5.478 1.00 74.81 88 PRO A CA 1
ATOM 731 C C . PRO A 1 88 ? 8.621 5.839 -4.227 1.00 74.81 88 PRO A C 1
ATOM 733 O O . PRO A 1 88 ? 7.466 5.457 -4.024 1.00 74.81 88 PRO A O 1
ATOM 736 N N . PHE A 1 89 ? 9.586 5.507 -3.359 1.00 74.81 89 PHE A N 1
ATOM 737 C CA . PHE A 1 89 ? 9.327 4.611 -2.220 1.00 74.81 89 PHE A CA 1
ATOM 738 C C . PHE A 1 89 ? 8.333 5.193 -1.201 1.00 74.81 89 PHE A C 1
ATOM 740 O O . PHE A 1 89 ? 7.611 4.429 -0.564 1.00 74.81 89 PHE A O 1
ATOM 747 N N . MET A 1 90 ? 8.251 6.520 -1.056 1.00 75.38 90 MET A N 1
ATOM 748 C CA . MET A 1 90 ? 7.351 7.169 -0.096 1.00 75.38 90 MET A CA 1
ATOM 749 C C . MET A 1 90 ? 5.886 7.078 -0.553 1.00 75.38 90 MET A C 1
ATOM 751 O O . MET A 1 90 ? 4.977 7.071 0.277 1.00 75.38 90 MET A O 1
ATOM 755 N N . ALA A 1 91 ? 5.663 6.931 -1.863 1.00 68.75 91 ALA A N 1
ATOM 756 C CA . ALA A 1 91 ? 4.353 6.679 -2.456 1.00 68.75 91 ALA A CA 1
ATOM 757 C C . ALA A 1 91 ? 3.840 5.247 -2.249 1.00 68.75 91 ALA A C 1
ATOM 759 O O . ALA A 1 91 ? 2.644 4.985 -2.405 1.00 68.75 91 ALA A O 1
ATOM 760 N N . ASN A 1 92 ? 4.717 4.316 -1.867 1.00 73.69 92 ASN A N 1
ATOM 761 C CA . ASN A 1 92 ? 4.287 3.005 -1.407 1.00 73.69 92 ASN A CA 1
ATOM 762 C C . ASN A 1 92 ? 3.763 3.133 0.026 1.00 73.69 92 ASN A C 1
ATOM 764 O O . ASN A 1 92 ? 4.537 3.167 0.980 1.00 73.69 92 ASN A O 1
ATOM 768 N N . LEU A 1 93 ? 2.437 3.154 0.179 1.00 63.34 93 LEU A N 1
ATOM 769 C CA . LEU A 1 93 ? 1.718 3.244 1.464 1.00 63.34 93 LEU A CA 1
ATOM 770 C C . LEU A 1 93 ? 1.794 1.958 2.311 1.00 63.34 93 LEU A C 1
ATOM 772 O O . LEU A 1 93 ? 0.856 1.597 3.015 1.00 63.34 93 LEU A O 1
ATOM 776 N N . SER A 1 94 ? 2.903 1.233 2.221 1.00 63.03 94 SER A N 1
ATOM 777 C CA . SER A 1 94 ? 3.138 -0.045 2.888 1.00 63.03 94 SER A CA 1
ATOM 778 C C . SER A 1 94 ? 4.483 -0.017 3.627 1.00 63.03 94 SER A C 1
ATOM 780 O O . SER A 1 94 ? 5.066 1.044 3.834 1.00 63.03 94 SER A O 1
ATOM 782 N N . PHE A 1 95 ? 5.006 -1.182 4.014 1.00 57.22 95 PHE A N 1
ATOM 783 C CA . PHE A 1 95 ? 6.196 -1.347 4.862 1.00 57.22 95 PHE A CA 1
ATOM 784 C C . PHE A 1 95 ? 7.474 -0.679 4.333 1.00 57.22 95 PHE A C 1
ATOM 786 O O . PHE A 1 95 ? 8.404 -0.451 5.099 1.00 57.22 95 PHE A O 1
ATOM 793 N N . LYS A 1 96 ? 7.527 -0.349 3.036 1.00 69.12 96 LYS A N 1
ATOM 794 C CA . LYS A 1 96 ? 8.656 0.371 2.428 1.00 69.12 96 LYS A CA 1
ATOM 795 C C . LYS A 1 96 ? 8.764 1.824 2.908 1.00 69.12 96 LYS A C 1
ATOM 797 O O . LYS A 1 96 ? 9.846 2.397 2.837 1.00 69.12 96 LYS A O 1
ATOM 802 N N . ASN A 1 97 ? 7.681 2.411 3.420 1.00 81.94 97 ASN A N 1
ATOM 803 C CA . ASN A 1 97 ? 7.684 3.764 3.958 1.00 81.94 97 ASN A CA 1
ATOM 804 C C . ASN A 1 97 ? 7.677 3.752 5.497 1.00 81.94 97 ASN A C 1
ATOM 806 O O . ASN A 1 97 ? 6.628 3.775 6.138 1.00 81.94 97 ASN A O 1
ATOM 810 N N . LEU A 1 98 ? 8.870 3.763 6.100 1.00 82.19 98 LEU A N 1
ATOM 811 C CA . LEU A 1 98 ? 9.045 3.727 7.557 1.00 82.19 98 LEU A CA 1
ATOM 812 C C . LEU A 1 98 ? 8.416 4.938 8.270 1.00 82.19 98 LEU A C 1
ATOM 814 O O . LEU A 1 98 ? 7.958 4.824 9.404 1.00 82.19 98 LEU A O 1
ATOM 818 N N . THR A 1 99 ? 8.319 6.086 7.596 1.00 84.94 99 THR A N 1
ATOM 819 C CA . THR A 1 99 ? 7.737 7.303 8.189 1.00 84.94 99 THR A CA 1
ATOM 820 C C . THR A 1 99 ? 6.246 7.186 8.507 1.00 84.94 99 THR A C 1
ATOM 822 O O . THR A 1 99 ? 5.738 7.895 9.378 1.00 84.94 99 THR A O 1
ATOM 825 N N . LEU A 1 100 ? 5.550 6.240 7.871 1.00 85.81 100 LEU A N 1
ATOM 826 C CA . LEU A 1 100 ? 4.137 5.964 8.116 1.00 85.81 100 LEU A CA 1
ATOM 827 C C . LEU A 1 100 ? 3.890 5.431 9.537 1.00 85.81 100 LEU A C 1
ATOM 829 O O . LEU A 1 100 ? 2.808 5.635 10.081 1.00 85.81 100 LEU A O 1
ATOM 833 N N . ILE A 1 101 ? 4.904 4.828 10.170 1.00 87.00 101 ILE A N 1
ATOM 834 C CA . ILE A 1 101 ? 4.854 4.400 11.576 1.00 87.00 101 ILE A CA 1
ATOM 835 C C . ILE A 1 101 ? 4.729 5.618 12.499 1.00 87.00 101 ILE A C 1
ATOM 837 O O . ILE A 1 101 ? 3.871 5.629 13.379 1.00 87.00 101 ILE A O 1
ATOM 841 N N . PHE A 1 102 ? 5.517 6.670 12.262 1.00 88.38 102 PHE A N 1
ATOM 842 C CA . PHE A 1 102 ? 5.464 7.901 13.059 1.00 88.38 102 PHE A CA 1
ATOM 843 C C . PHE A 1 1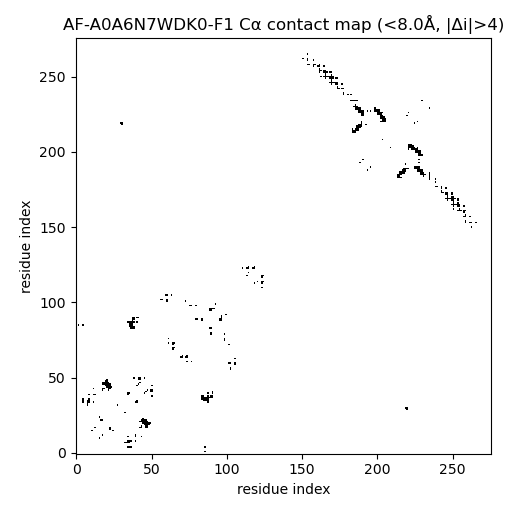02 ? 4.152 8.663 12.842 1.00 88.38 102 PHE A C 1
ATOM 845 O O . PHE A 1 102 ? 3.562 9.181 13.791 1.00 88.38 102 PHE A O 1
ATOM 852 N N . ILE A 1 103 ? 3.651 8.683 11.602 1.00 88.81 103 ILE A N 1
ATOM 853 C CA . ILE A 1 103 ? 2.329 9.246 11.293 1.00 88.81 103 ILE A CA 1
ATOM 854 C C . ILE A 1 103 ? 1.228 8.439 11.993 1.00 88.81 103 ILE A C 1
ATOM 856 O O . ILE A 1 103 ? 0.320 9.027 12.578 1.00 88.81 103 ILE A O 1
ATOM 860 N N . GLY A 1 104 ? 1.325 7.108 11.993 1.00 87.75 104 GLY A N 1
ATOM 861 C CA . GLY A 1 104 ? 0.401 6.218 12.696 1.00 87.75 104 GLY A CA 1
ATOM 862 C C . GLY A 1 104 ? 0.399 6.448 14.208 1.00 87.75 104 GLY A C 1
ATOM 863 O O . GLY A 1 104 ? -0.664 6.602 14.805 1.00 87.75 104 GLY A O 1
ATOM 864 N N . GLU A 1 105 ? 1.571 6.560 14.833 1.00 88.44 105 GLU A N 1
ATOM 865 C CA . GLU A 1 105 ? 1.694 6.926 16.248 1.00 88.44 105 GLU A CA 1
ATOM 866 C C . GLU A 1 105 ? 1.066 8.302 16.529 1.00 88.44 105 GLU A C 1
ATOM 868 O O . GLU A 1 105 ? 0.355 8.483 17.520 1.00 88.44 105 GLU A O 1
ATOM 873 N N . CYS A 1 106 ? 1.288 9.278 15.643 1.00 87.50 106 CYS A N 1
ATOM 874 C CA . CYS A 1 106 ? 0.656 10.596 15.704 1.00 87.50 106 CYS A CA 1
ATOM 875 C C . CYS A 1 106 ? -0.862 10.519 15.676 1.00 87.50 106 CYS A C 1
ATOM 877 O O . CYS A 1 106 ? -1.531 11.075 16.550 1.00 87.50 106 CYS A O 1
ATOM 879 N N . TYR A 1 107 ? -1.389 9.761 14.727 1.00 88.12 107 TYR A N 1
ATOM 880 C CA . TYR A 1 107 ? -2.809 9.524 14.575 1.00 88.12 107 TYR A CA 1
ATOM 881 C C . TYR A 1 107 ? -3.428 8.887 15.826 1.00 88.12 107 TYR A C 1
ATOM 883 O O . TYR A 1 107 ? -4.430 9.394 16.329 1.00 88.12 107 TYR A O 1
ATOM 891 N N . TYR A 1 108 ? -2.809 7.843 16.388 1.00 86.25 108 TYR A N 1
ATOM 892 C CA . TYR A 1 108 ? -3.323 7.169 17.585 1.00 86.25 108 TYR A CA 1
ATOM 893 C C . TYR A 1 108 ? -3.363 8.074 18.819 1.00 86.25 108 TYR A C 1
ATOM 895 O O . TYR A 1 108 ? -4.346 8.049 19.561 1.00 86.25 108 TYR A O 1
ATOM 903 N N . VAL A 1 109 ? -2.327 8.888 19.040 1.00 86.25 109 VAL A N 1
ATOM 904 C CA . VAL A 1 109 ? -2.294 9.826 20.175 1.00 86.25 109 VAL A CA 1
ATOM 905 C C . VAL A 1 109 ? -3.375 10.896 20.024 1.00 86.25 109 VAL A C 1
ATOM 907 O O . VAL A 1 109 ? -4.135 11.128 20.963 1.00 86.25 109 VAL A O 1
ATOM 910 N N . ILE A 1 110 ? -3.506 11.491 18.834 1.00 85.38 110 ILE A N 1
ATOM 911 C CA . ILE A 1 110 ? -4.530 12.509 18.558 1.00 85.38 110 ILE A CA 1
ATOM 912 C C . ILE A 1 110 ? -5.936 11.923 18.724 1.00 85.38 110 ILE A C 1
ATOM 914 O O . ILE A 1 110 ? -6.794 12.550 19.344 1.00 85.38 110 ILE A O 1
ATOM 918 N N . LEU A 1 111 ? -6.178 10.710 18.219 1.00 83.31 111 LEU A N 1
ATOM 919 C CA . LEU A 1 111 ? -7.451 10.019 18.412 1.00 83.31 111 LEU A CA 1
ATOM 920 C C . LEU A 1 111 ? -7.758 9.766 19.887 1.00 83.31 111 LEU A C 1
ATOM 922 O O . LEU A 1 111 ? -8.899 9.956 20.301 1.00 83.31 111 LEU A O 1
ATOM 926 N N . LYS A 1 112 ? -6.764 9.357 20.683 1.00 82.69 112 LYS A N 1
ATOM 927 C CA . LYS A 1 112 ? -6.943 9.137 22.121 1.00 82.69 112 LYS A CA 1
ATOM 928 C C . LYS A 1 112 ? -7.342 10.435 22.829 1.00 82.69 112 LYS A C 1
ATOM 930 O O . LYS A 1 112 ? -8.326 10.442 23.561 1.00 82.69 112 LYS A O 1
ATOM 935 N N . GLU A 1 113 ? -6.652 11.539 22.549 1.00 82.94 113 GLU A N 1
ATOM 936 C CA . GLU A 1 113 ? -6.993 12.855 23.105 1.00 82.94 113 GLU A CA 1
ATOM 937 C C . GLU A 1 113 ? -8.391 13.333 22.672 1.00 82.94 113 GLU A C 1
ATOM 939 O O . GLU A 1 113 ? -9.126 13.932 23.461 1.00 82.94 113 GLU A O 1
ATOM 944 N N . LEU A 1 114 ? -8.785 13.073 21.421 1.00 80.38 114 LEU A N 1
ATOM 945 C CA . LEU A 1 114 ? -10.122 13.392 20.912 1.00 80.38 114 LEU A CA 1
ATOM 946 C C . LEU A 1 114 ? -11.205 12.532 21.569 1.00 80.38 114 LEU A C 1
ATOM 948 O O . LEU A 1 114 ? -12.280 13.049 21.877 1.00 80.38 114 LEU A O 1
ATOM 952 N N . GLN A 1 115 ? -10.922 11.250 21.808 1.00 77.88 115 GLN A N 1
ATOM 953 C CA . GLN A 1 115 ? -11.818 10.330 22.502 1.00 77.88 115 GLN A CA 1
ATOM 954 C C . GLN A 1 115 ? -12.038 10.761 23.959 1.00 77.88 115 GLN A C 1
ATOM 956 O O . GLN A 1 115 ? -13.174 10.744 24.427 1.00 77.88 115 GLN A O 1
ATOM 961 N N . GLU A 1 116 ? -10.981 11.189 24.654 1.00 79.38 116 GLU A N 1
ATOM 962 C CA . GLU A 1 116 ? -11.060 11.699 26.030 1.00 79.38 116 GLU A CA 1
ATOM 963 C C . GLU A 1 116 ? -11.843 13.019 26.118 1.00 79.38 116 GLU A C 1
ATOM 965 O O . GLU A 1 116 ? -12.626 13.213 27.045 1.00 79.38 116 GLU A O 1
ATOM 970 N N . LYS A 1 117 ? -11.689 13.918 25.135 1.00 81.12 117 LYS A N 1
ATOM 971 C CA . LYS A 1 117 ? -12.365 15.229 25.127 1.00 81.12 117 LYS A CA 1
ATOM 972 C C . LYS A 1 117 ? -13.816 15.185 24.651 1.00 81.12 117 LYS A C 1
ATOM 974 O O . LYS A 1 117 ? -14.604 16.036 25.056 1.00 81.12 117 LYS A O 1
ATOM 979 N N . LYS A 1 118 ? -14.165 14.271 23.741 1.00 76.44 118 LYS A N 1
ATOM 980 C CA . LYS A 1 118 ? -15.507 14.163 23.140 1.00 76.44 118 LYS A CA 1
ATOM 981 C C . LYS A 1 118 ? -15.904 12.692 22.942 1.00 76.44 118 LYS A C 1
ATOM 983 O O . LYS A 1 118 ? -15.815 12.181 21.819 1.00 76.44 118 LYS A O 1
ATOM 988 N N . PRO A 1 119 ? -16.371 12.008 24.001 1.00 67.44 119 PRO A N 1
ATOM 989 C CA . PRO A 1 119 ? -16.734 10.590 23.935 1.00 67.44 119 PRO A CA 1
ATOM 990 C C . PRO A 1 119 ? -17.993 10.308 23.094 1.00 67.44 119 PRO A C 1
ATOM 992 O O . PRO A 1 119 ? -18.170 9.187 22.619 1.00 67.44 119 PRO A O 1
ATOM 995 N N . ASP A 1 120 ? -18.841 11.314 22.860 1.00 69.81 120 ASP A N 1
ATOM 996 C CA . ASP A 1 120 ? -20.144 11.144 22.196 1.00 69.81 120 ASP A CA 1
ATOM 997 C C . ASP A 1 120 ? -20.072 11.011 20.662 1.00 69.81 120 ASP A C 1
ATOM 999 O O . ASP A 1 120 ? -21.058 10.657 20.013 1.00 69.81 120 ASP A O 1
ATOM 1003 N N . ILE A 1 121 ? -18.911 11.264 20.048 1.00 73.44 121 ILE A N 1
ATOM 1004 C CA . ILE A 1 121 ? -18.736 11.176 18.591 1.00 73.44 121 ILE A CA 1
ATOM 1005 C C . ILE A 1 121 ? -18.657 9.702 18.166 1.00 73.44 121 ILE A C 1
ATOM 1007 O O . ILE A 1 121 ? -17.815 8.946 18.644 1.00 73.44 121 ILE A O 1
ATOM 1011 N N . TRP A 1 122 ? -19.497 9.283 17.211 1.00 58.62 122 TRP A N 1
ATOM 1012 C CA . TRP A 1 122 ? -19.597 7.876 16.789 1.00 58.62 122 TRP A CA 1
ATOM 1013 C C . TRP A 1 122 ? -18.274 7.284 16.268 1.00 58.62 122 TRP A C 1
ATOM 1015 O O . TRP A 1 122 ? -17.979 6.125 16.550 1.00 58.62 122 TRP A O 1
ATOM 1025 N N . TRP A 1 123 ? -17.444 8.080 15.589 1.00 62.50 123 TRP A N 1
ATOM 1026 C CA . TRP A 1 123 ? -16.129 7.655 15.084 1.00 62.50 123 TRP A CA 1
ATOM 1027 C C . TRP A 1 123 ? -15.049 7.543 16.178 1.00 62.50 123 TRP A C 1
ATOM 1029 O O . TRP A 1 123 ? -14.017 6.922 15.946 1.00 62.50 123 TRP A O 1
ATOM 1039 N N . ASN A 1 124 ? -15.299 8.068 17.385 1.00 61.19 124 ASN A N 1
ATOM 1040 C CA . ASN A 1 124 ? -14.433 7.877 18.556 1.00 61.19 124 ASN A CA 1
ATOM 1041 C C . ASN A 1 124 ? -14.723 6.553 19.291 1.00 61.19 124 ASN A C 1
ATOM 1043 O O . ASN A 1 124 ? -14.035 6.210 20.256 1.00 61.19 124 ASN A O 1
ATOM 1047 N N . LYS A 1 125 ? -15.733 5.780 18.856 1.00 58.38 125 LYS A N 1
ATOM 1048 C CA . LYS A 1 125 ? -15.972 4.429 19.373 1.00 58.38 125 LYS A CA 1
ATOM 1049 C C . LYS A 1 125 ? -14.973 3.469 18.733 1.00 58.38 125 LYS A C 1
ATOM 1051 O O . LYS A 1 125 ? -14.992 3.260 17.525 1.00 58.38 125 LYS A O 1
ATOM 1056 N N . LYS A 1 126 ? -14.123 2.856 19.559 1.00 56.97 126 LYS A N 1
ATOM 1057 C CA . LYS A 1 126 ? -13.160 1.830 19.134 1.00 56.97 126 LYS A CA 1
ATOM 1058 C C . LYS A 1 126 ? -13.887 0.702 18.384 1.00 56.97 126 LYS A C 1
ATOM 1060 O O . LYS A 1 126 ? -14.612 -0.086 18.991 1.00 56.97 126 LYS A O 1
ATOM 1065 N N . LEU A 1 127 ? -13.699 0.626 17.067 1.00 52.53 127 LEU A N 1
ATOM 1066 C CA . LEU A 1 127 ? -14.149 -0.491 16.236 1.00 52.53 127 LEU A CA 1
ATOM 1067 C C . LEU A 1 127 ? -13.187 -1.664 16.448 1.00 52.53 127 LEU A C 1
ATOM 1069 O O . LEU A 1 127 ? -12.106 -1.728 15.869 1.00 52.53 127 LEU A O 1
ATOM 1073 N N . CYS A 1 128 ? -13.569 -2.577 17.337 1.00 48.09 128 CYS A N 1
ATOM 1074 C CA . CYS A 1 128 ? -12.799 -3.781 17.619 1.00 48.09 128 CYS A CA 1
ATOM 1075 C C . CYS A 1 128 ? -12.994 -4.799 16.482 1.00 48.09 128 CYS A C 1
ATOM 1077 O O . CYS A 1 128 ? -14.016 -5.482 16.418 1.00 48.09 128 CYS A O 1
ATOM 1079 N N . LEU A 1 129 ? -12.019 -4.879 15.570 1.00 44.28 129 LEU A N 1
ATOM 1080 C CA . LEU A 1 129 ? -12.031 -5.810 14.430 1.00 44.28 129 LEU A CA 1
ATOM 1081 C C . LEU A 1 129 ? -11.849 -7.277 14.864 1.00 44.28 129 LEU A C 1
ATOM 1083 O O . LEU A 1 129 ? -12.401 -8.175 14.234 1.00 44.28 129 LEU A O 1
ATOM 1087 N N . PHE A 1 130 ? -11.131 -7.519 15.969 1.00 44.00 130 PHE A N 1
ATOM 1088 C CA . PHE A 1 130 ? -10.845 -8.856 16.498 1.00 44.00 130 PHE A CA 1
ATOM 1089 C C . PHE A 1 130 ? -11.050 -8.926 18.023 1.00 44.00 130 PHE A C 1
ATOM 1091 O O . PHE A 1 130 ? -10.105 -8.744 18.789 1.00 44.00 130 PHE A O 1
ATOM 1098 N N . PRO A 1 131 ? -12.268 -9.256 18.486 1.00 46.62 131 PRO A N 1
ATOM 1099 C CA . PRO A 1 131 ? -12.625 -9.317 19.910 1.00 46.62 131 PRO A CA 1
ATOM 1100 C C . PRO A 1 131 ? -11.913 -10.399 20.745 1.00 46.62 131 PRO A C 1
ATOM 1102 O O . PRO A 1 131 ? -12.233 -10.551 21.917 1.00 46.62 131 PRO A O 1
ATOM 1105 N N . TRP A 1 132 ? -11.021 -11.203 20.156 1.00 45.47 132 TRP A N 1
ATOM 1106 C CA . TRP A 1 132 ? -10.331 -12.315 20.830 1.00 45.47 132 TRP A CA 1
ATOM 1107 C C . TRP A 1 132 ? -8.963 -11.947 21.428 1.00 45.47 132 TRP A C 1
ATOM 1109 O O . TRP A 1 132 ? -8.357 -12.787 22.084 1.00 45.47 132 TRP A O 1
ATOM 1119 N N . ALA A 1 133 ? -8.458 -10.733 21.174 1.00 49.12 133 ALA A N 1
ATOM 1120 C CA . ALA A 1 133 ? -7.073 -10.357 21.475 1.00 49.12 133 ALA A CA 1
ATOM 1121 C C . ALA A 1 133 ? -6.928 -9.478 22.726 1.00 49.12 133 ALA A C 1
ATOM 1123 O O . ALA A 1 133 ? -5.829 -9.373 23.256 1.00 49.12 133 ALA A O 1
ATOM 1124 N N . GLU A 1 134 ? -8.011 -8.881 23.234 1.00 45.38 134 GLU A N 1
ATOM 1125 C CA . GLU A 1 134 ? -7.958 -7.997 24.405 1.00 45.38 134 GLU A CA 1
ATOM 1126 C C . GLU A 1 134 ? -9.163 -8.252 25.330 1.00 45.38 134 GLU A C 1
ATOM 1128 O O . GLU A 1 134 ? -10.294 -7.852 25.057 1.00 45.38 134 GLU A O 1
ATOM 1133 N N . ASN A 1 135 ? -8.914 -8.964 26.431 1.00 38.50 135 ASN A N 1
ATOM 1134 C CA . ASN A 1 135 ? -9.812 -9.105 27.585 1.00 38.50 135 ASN A CA 1
ATOM 1135 C C . ASN A 1 135 ? -9.793 -7.778 28.399 1.00 38.50 135 ASN A C 1
ATOM 1137 O O . ASN A 1 135 ? -8.717 -7.207 28.524 1.00 38.50 135 ASN A O 1
ATOM 1141 N N . TYR A 1 136 ? -10.823 -7.180 29.022 1.00 44.34 136 TYR A N 1
ATOM 1142 C CA . TYR A 1 136 ? -12.228 -7.468 29.361 1.00 44.34 136 TYR A CA 1
ATOM 1143 C C . TYR A 1 136 ? -13.019 -6.131 29.411 1.00 44.34 136 TYR A C 1
ATOM 1145 O O . TYR A 1 136 ? -12.438 -5.115 29.772 1.00 44.34 136 TYR A O 1
ATOM 1153 N N . VAL A 1 137 ? -14.332 -6.138 29.116 1.00 35.25 137 VAL A N 1
ATOM 1154 C CA . VAL A 1 137 ? -15.472 -5.619 29.931 1.00 35.25 137 VAL A CA 1
ATOM 1155 C C . VAL A 1 137 ? -16.761 -5.754 29.100 1.00 35.25 137 VAL A C 1
ATOM 1157 O O . VAL A 1 137 ? -16.844 -5.350 27.942 1.00 35.25 137 VAL A O 1
ATOM 1160 N N . THR A 1 138 ? -17.773 -6.373 29.702 1.00 40.12 138 THR A N 1
ATOM 1161 C CA . THR A 1 138 ? -19.040 -6.803 29.098 1.00 40.12 138 THR A CA 1
ATOM 1162 C C . THR A 1 138 ? -20.084 -5.688 29.011 1.00 40.12 138 THR A C 1
ATOM 1164 O O . THR A 1 138 ? -20.515 -5.168 30.037 1.00 40.12 138 THR A O 1
ATOM 1167 N N . VAL A 1 139 ? -20.590 -5.416 27.802 1.00 42.16 139 VAL A N 1
ATOM 1168 C CA . VAL A 1 139 ? -21.857 -4.693 27.584 1.00 42.16 139 VAL A CA 1
ATOM 1169 C C . VAL A 1 139 ? -22.876 -5.667 26.973 1.00 42.16 139 VAL A C 1
ATOM 1171 O O . VAL A 1 139 ? -22.584 -6.274 25.937 1.00 42.16 139 VAL A O 1
ATOM 1174 N N . PRO A 1 140 ? -24.063 -5.863 27.577 1.00 45.75 140 PRO A N 1
ATOM 1175 C CA . PRO A 1 140 ? -25.034 -6.849 27.116 1.00 45.75 140 PRO A CA 1
ATOM 1176 C C . PRO A 1 140 ? -25.812 -6.322 25.903 1.00 45.75 140 PRO A C 1
ATOM 1178 O O . PRO A 1 140 ? -26.890 -5.744 26.026 1.00 45.75 140 PRO A O 1
ATOM 1181 N N . LEU A 1 141 ? -25.291 -6.552 24.697 1.00 41.50 141 LEU A N 1
ATOM 1182 C CA . LEU A 1 141 ? -26.019 -6.301 23.450 1.00 41.50 141 LEU A CA 1
ATOM 1183 C C . LEU A 1 141 ? -26.925 -7.498 23.114 1.00 41.50 141 LEU A C 1
ATOM 1185 O O . LEU A 1 141 ? -26.543 -8.434 22.405 1.00 41.50 141 LEU A O 1
ATOM 1189 N N . LYS A 1 142 ? -28.161 -7.452 23.628 1.00 44.69 142 LYS A N 1
ATOM 1190 C CA . LYS A 1 142 ? -29.276 -8.325 23.220 1.00 44.69 142 LYS A CA 1
ATOM 1191 C C . LYS A 1 142 ? -29.534 -8.148 21.714 1.00 44.69 142 LYS A C 1
ATOM 1193 O O . LYS A 1 142 ? -30.177 -7.195 21.300 1.00 44.69 142 LYS A O 1
ATOM 1198 N N . GLY A 1 143 ? -29.038 -9.077 20.895 1.00 50.91 143 GLY A N 1
ATOM 1199 C CA . GLY A 1 143 ? -29.404 -9.182 19.474 1.00 50.91 143 GLY A CA 1
ATOM 1200 C C . GLY A 1 143 ? -28.299 -9.707 18.558 1.00 50.91 143 GLY A C 1
ATOM 1201 O O . GLY A 1 143 ? -28.570 -10.538 17.696 1.00 50.91 143 GLY A O 1
ATOM 1202 N N . ILE A 1 144 ? -27.044 -9.309 18.788 1.00 45.84 144 ILE A N 1
ATOM 1203 C CA . ILE A 1 144 ? -25.916 -9.651 17.895 1.00 45.84 144 ILE A CA 1
ATOM 1204 C C . ILE A 1 144 ? -25.412 -11.087 18.130 1.00 45.84 144 ILE A C 1
ATOM 1206 O O . ILE A 1 144 ? -24.984 -11.756 17.188 1.00 45.84 144 ILE A O 1
ATOM 1210 N N . GLY A 1 145 ? -25.556 -11.612 19.355 1.00 48.97 145 GLY A N 1
ATOM 1211 C CA . GLY A 1 145 ? -25.191 -12.997 19.688 1.00 48.97 145 GLY A CA 1
ATOM 1212 C C . GLY A 1 145 ? -25.895 -14.032 18.806 1.00 48.97 145 GLY A C 1
ATOM 1213 O O . GLY A 1 145 ? -25.247 -14.914 18.258 1.00 48.97 145 GLY A O 1
ATOM 1214 N N . LYS A 1 146 ? -27.192 -13.851 18.516 1.00 51.88 146 LYS A N 1
ATOM 1215 C CA . LYS A 1 146 ? -27.964 -14.817 17.712 1.00 51.88 146 LYS A CA 1
ATOM 1216 C C . LYS A 1 146 ? -27.460 -14.959 16.271 1.00 51.88 146 LYS A C 1
ATOM 1218 O O . LYS A 1 146 ? -27.551 -16.048 15.709 1.00 51.88 146 LYS A O 1
ATOM 1223 N N . ILE A 1 147 ? -26.934 -13.889 15.669 1.00 51.72 147 ILE A N 1
ATOM 1224 C CA . ILE A 1 147 ? -26.383 -13.920 14.302 1.00 51.72 147 ILE A CA 1
ATOM 1225 C C . ILE A 1 147 ? -24.986 -14.547 14.315 1.00 51.72 147 ILE A C 1
ATOM 1227 O O . ILE A 1 147 ? -24.693 -15.403 13.482 1.00 51.72 147 ILE A O 1
ATOM 1231 N N . LYS A 1 148 ? -24.152 -14.188 15.299 1.00 48.03 148 LYS A N 1
ATOM 1232 C CA . LYS A 1 148 ? -22.806 -14.751 15.487 1.00 48.03 148 LYS A CA 1
ATOM 1233 C C . LYS A 1 148 ? -22.846 -16.255 15.790 1.00 48.03 148 LYS A C 1
ATOM 1235 O O . LYS A 1 148 ? -22.055 -17.015 15.230 1.00 48.03 148 LYS A O 1
ATOM 1240 N N . ASP A 1 149 ? -23.796 -16.700 16.604 1.00 57.34 149 ASP A N 1
ATOM 1241 C CA . ASP A 1 149 ? -23.972 -18.111 16.965 1.00 57.34 149 ASP A CA 1
ATOM 1242 C C . ASP A 1 149 ? -24.527 -18.927 15.790 1.00 57.34 149 ASP A C 1
ATOM 1244 O O . ASP A 1 149 ? -24.064 -20.040 15.530 1.00 57.34 149 ASP A O 1
ATOM 1248 N N . LYS A 1 150 ? -25.447 -18.354 14.997 1.00 57.16 150 LYS A N 1
ATOM 1249 C CA . LYS A 1 150 ? -25.918 -18.985 13.753 1.00 57.16 150 LYS A CA 1
ATOM 1250 C C . LYS A 1 150 ? -24.811 -19.081 12.704 1.00 57.16 150 LYS A C 1
ATOM 1252 O O . LYS A 1 150 ? -24.621 -20.152 12.136 1.00 57.16 150 LYS A O 1
ATOM 1257 N N . PHE A 1 151 ? -24.054 -18.009 12.472 1.00 53.12 151 PHE A N 1
ATOM 1258 C CA . PHE A 1 151 ? -22.985 -17.989 11.470 1.00 53.12 151 PHE A CA 1
ATOM 1259 C C . PHE A 1 151 ? -21.820 -18.908 11.859 1.00 53.12 151 PHE A C 1
ATOM 1261 O O . PHE A 1 151 ? -21.388 -19.732 11.057 1.00 53.12 151 PHE A O 1
ATOM 1268 N N . SER A 1 152 ? -21.370 -18.863 13.117 1.00 54.91 152 SER A N 1
ATOM 1269 C CA . SER A 1 152 ? -20.327 -19.773 13.612 1.00 54.91 152 SER A CA 1
ATOM 1270 C C . SER A 1 152 ? -20.780 -21.237 13.632 1.00 54.91 152 SER A C 1
ATOM 1272 O O . SER A 1 152 ? -19.973 -22.127 13.366 1.00 54.91 152 SER A O 1
ATOM 1274 N N . GLY A 1 153 ? -22.069 -21.503 13.871 1.00 61.75 153 GLY A N 1
ATOM 1275 C CA . GLY A 1 153 ? -22.656 -22.837 13.759 1.00 61.75 153 GLY A CA 1
ATOM 1276 C C . GLY A 1 153 ? -22.665 -23.374 12.325 1.00 61.75 153 GLY A C 1
ATOM 1277 O O . GLY A 1 153 ? -22.346 -24.544 12.114 1.00 61.75 153 GLY A O 1
ATOM 1278 N N . VAL A 1 154 ? -22.979 -22.528 11.339 1.00 62.78 154 VAL A N 1
ATOM 1279 C CA . VAL A 1 154 ? -22.929 -22.876 9.907 1.00 62.78 154 VAL A CA 1
ATOM 1280 C C . VAL A 1 154 ? -21.490 -23.128 9.462 1.00 62.78 154 VAL A C 1
ATOM 1282 O O . VAL A 1 154 ? -21.218 -24.157 8.846 1.00 62.78 154 VAL A O 1
ATOM 1285 N N . VAL A 1 155 ? -20.557 -22.249 9.837 1.00 60.75 155 VAL A N 1
ATOM 1286 C CA . VAL A 1 155 ? -19.137 -22.384 9.485 1.00 60.75 155 VAL A CA 1
ATOM 1287 C C . VAL A 1 155 ? -18.532 -23.636 10.120 1.00 60.75 155 VAL A C 1
ATOM 1289 O O . VAL A 1 155 ? -17.892 -24.404 9.415 1.00 60.75 155 VAL A O 1
ATOM 1292 N N . LYS A 1 156 ? -18.791 -23.928 11.403 1.00 66.25 156 LYS A N 1
ATOM 1293 C CA . LYS A 1 156 ? -18.275 -25.146 12.060 1.00 66.25 156 LYS A CA 1
ATOM 1294 C C . LYS A 1 156 ? -18.841 -26.438 11.465 1.00 66.25 156 LYS A C 1
ATOM 1296 O O . LYS A 1 156 ? -18.115 -27.424 11.375 1.00 66.25 156 LYS A O 1
ATOM 1301 N N . LYS A 1 157 ? -20.116 -26.445 11.056 1.00 66.56 157 LYS A N 1
ATOM 1302 C CA . LYS A 1 157 ? -20.764 -27.624 10.453 1.00 66.56 157 LYS A CA 1
ATOM 1303 C C . LYS A 1 157 ? -20.357 -27.847 8.997 1.00 66.56 157 LYS A C 1
ATOM 1305 O O . LYS A 1 157 ? -20.219 -28.994 8.587 1.00 66.56 157 LYS A O 1
ATOM 1310 N N . GLY A 1 158 ? -20.155 -26.774 8.233 1.00 67.69 158 GLY A N 1
ATOM 1311 C CA . GLY A 1 158 ? -19.781 -26.829 6.818 1.00 67.69 158 GLY A CA 1
ATOM 1312 C C . GLY A 1 158 ? -18.275 -26.845 6.552 1.00 67.69 158 GLY A C 1
ATOM 1313 O O . GLY A 1 158 ? -17.879 -27.124 5.429 1.00 67.69 158 GLY A O 1
ATOM 1314 N N . TRP A 1 159 ? -17.429 -26.580 7.554 1.00 72.88 159 TRP A N 1
ATOM 1315 C CA . TRP A 1 159 ? -15.993 -26.317 7.373 1.00 72.88 159 TRP A CA 1
ATOM 1316 C C . TRP A 1 159 ? -15.245 -27.433 6.626 1.00 72.88 159 TRP A C 1
ATOM 1318 O O . TRP A 1 159 ? -14.514 -27.151 5.681 1.00 72.88 159 TRP A O 1
ATOM 1328 N N . ARG A 1 160 ? -15.475 -28.702 6.998 1.00 75.88 160 ARG A N 1
ATOM 1329 C CA . ARG A 1 160 ? -14.810 -29.852 6.358 1.00 75.88 160 ARG A CA 1
ATOM 1330 C C . ARG A 1 160 ? -15.242 -30.012 4.905 1.00 75.88 160 ARG A C 1
ATOM 1332 O O . ARG A 1 160 ? -14.402 -30.238 4.044 1.00 75.88 160 ARG A O 1
ATOM 1339 N N . LEU A 1 161 ? -16.542 -29.865 4.638 1.00 76.88 161 LEU A N 1
ATOM 1340 C CA . LEU A 1 161 ? -17.083 -29.951 3.282 1.00 76.88 161 LEU A CA 1
ATOM 1341 C C . LEU A 1 161 ? -16.554 -28.802 2.422 1.00 76.88 161 LEU A C 1
ATOM 1343 O O . LEU A 1 161 ? -16.127 -29.020 1.300 1.00 76.88 161 LEU A O 1
ATOM 1347 N N . SER A 1 162 ? -16.533 -27.603 3.000 1.00 74.38 162 SER A N 1
ATOM 1348 C CA . SER A 1 162 ? -16.124 -26.363 2.356 1.00 74.38 162 SER A CA 1
ATOM 1349 C C . SER A 1 162 ? -14.641 -26.364 1.974 1.00 74.38 162 SER A C 1
ATOM 1351 O O . SER A 1 162 ? -14.288 -25.908 0.886 1.00 74.38 162 SER A O 1
ATOM 1353 N N . LEU A 1 163 ? -13.776 -26.942 2.817 1.00 80.19 163 LEU A N 1
ATOM 1354 C CA . LEU A 1 163 ? -12.373 -27.178 2.472 1.00 80.19 163 LEU A CA 1
ATOM 1355 C C . LEU A 1 163 ? -12.229 -28.128 1.283 1.00 80.19 163 LEU A C 1
ATOM 1357 O O . LEU A 1 163 ? -11.492 -27.818 0.354 1.00 80.19 163 LEU A O 1
ATOM 1361 N N . ILE A 1 164 ? -12.940 -29.259 1.294 1.00 83.69 164 ILE A N 1
ATOM 1362 C CA . ILE A 1 164 ? -12.855 -30.268 0.228 1.00 83.69 164 ILE A CA 1
ATOM 1363 C C . ILE A 1 164 ? -13.363 -29.689 -1.096 1.00 83.69 164 ILE A C 1
ATOM 1365 O O . ILE A 1 164 ? -12.693 -29.803 -2.117 1.00 83.69 164 ILE A O 1
ATOM 1369 N N . THR A 1 165 ? -14.510 -29.010 -1.087 1.00 83.56 165 THR A N 1
ATOM 1370 C CA . THR A 1 165 ? -15.065 -28.371 -2.286 1.00 83.56 165 THR A CA 1
ATOM 1371 C C . THR A 1 165 ? -14.203 -27.224 -2.786 1.00 83.56 165 THR A C 1
ATOM 1373 O O . THR A 1 165 ? -14.069 -27.066 -3.993 1.00 83.56 165 THR A O 1
ATOM 1376 N N . GLY A 1 166 ? -13.598 -26.444 -1.883 1.00 84.50 166 GLY A N 1
ATOM 1377 C CA . GLY A 1 166 ? -12.627 -25.418 -2.251 1.00 84.50 166 GLY A CA 1
ATOM 1378 C C . GLY A 1 166 ? -11.427 -26.039 -2.961 1.00 84.50 166 GLY A C 1
ATOM 1379 O O . GLY A 1 166 ? -11.073 -25.607 -4.049 1.00 84.50 166 GLY A O 1
ATOM 1380 N N . LEU A 1 167 ? -10.859 -27.112 -2.409 1.00 88.06 167 LEU A N 1
ATOM 1381 C CA . LEU A 1 167 ? -9.711 -27.809 -2.993 1.00 88.06 167 LEU A CA 1
ATOM 1382 C C . LEU A 1 167 ? -10.031 -28.398 -4.376 1.00 88.06 167 LEU A C 1
ATOM 1384 O O . LEU A 1 167 ? -9.259 -28.213 -5.312 1.00 88.06 167 LEU A O 1
ATOM 1388 N N . ILE A 1 168 ? -11.197 -29.033 -4.533 1.00 88.94 168 ILE A N 1
ATOM 1389 C CA . ILE A 1 168 ? -11.659 -29.580 -5.820 1.00 88.94 168 ILE A CA 1
ATOM 1390 C C . ILE A 1 168 ? -11.882 -28.461 -6.842 1.00 88.94 168 ILE A C 1
ATOM 1392 O O . ILE A 1 168 ? -11.454 -28.584 -7.987 1.00 88.94 168 ILE A O 1
ATOM 1396 N N . PHE A 1 169 ? -12.525 -27.362 -6.440 1.00 89.25 169 PHE A N 1
ATOM 1397 C CA . PHE A 1 169 ? -12.795 -26.240 -7.336 1.00 89.25 169 PHE A CA 1
ATOM 1398 C C . PHE A 1 169 ? -11.501 -25.522 -7.740 1.00 89.25 169 PHE A C 1
ATOM 1400 O O . PHE A 1 169 ? -11.298 -25.242 -8.915 1.00 89.25 169 PHE A O 1
ATOM 1407 N N . GLY A 1 170 ? -10.583 -25.302 -6.797 1.00 86.56 170 GLY A N 1
ATOM 1408 C CA . GLY A 1 170 ? -9.266 -24.727 -7.064 1.00 86.56 170 GLY A CA 1
ATOM 1409 C C . GLY A 1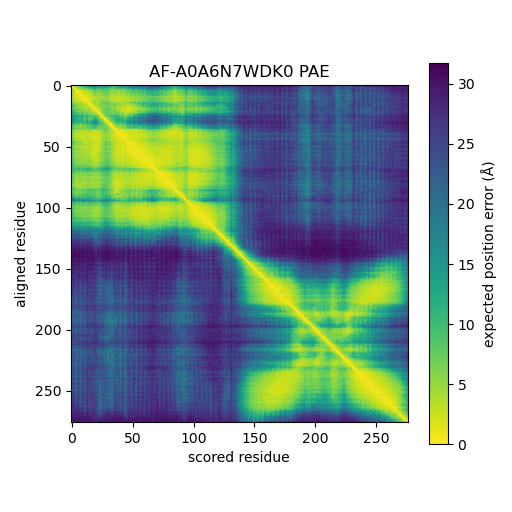 170 ? -8.419 -25.587 -7.998 1.00 86.56 170 GLY A C 1
ATOM 1410 O O . GLY A 1 170 ? -7.853 -25.067 -8.956 1.00 86.56 170 GLY A O 1
ATOM 1411 N N . LEU A 1 171 ? -8.388 -26.906 -7.786 1.00 90.19 171 LEU A N 1
ATOM 1412 C CA . LEU A 1 171 ? -7.724 -27.835 -8.705 1.00 90.19 171 LEU A CA 1
ATOM 1413 C C . LEU A 1 171 ? -8.384 -27.831 -10.087 1.00 90.19 171 LEU A C 1
ATOM 1415 O O . LEU A 1 171 ? -7.682 -27.797 -11.090 1.00 90.19 171 LEU A O 1
ATOM 1419 N N . GLY A 1 172 ? -9.717 -27.820 -10.150 1.00 88.69 172 GLY A N 1
ATOM 1420 C CA . GLY A 1 172 ? -10.461 -27.793 -11.409 1.00 88.69 172 GLY A CA 1
ATOM 1421 C C . GLY A 1 172 ? -10.170 -26.545 -12.240 1.00 88.69 172 GLY A C 1
ATOM 1422 O O . GLY A 1 172 ? -9.816 -26.658 -13.412 1.00 88.69 172 GLY A O 1
ATOM 1423 N N . VAL A 1 173 ? -10.260 -25.358 -11.632 1.00 88.44 173 VAL A N 1
ATOM 1424 C CA . VAL A 1 173 ? -9.989 -24.090 -12.328 1.00 88.44 173 VAL A CA 1
ATOM 1425 C C . VAL A 1 173 ? -8.497 -23.947 -12.646 1.00 88.44 173 VAL A C 1
ATOM 1427 O O . VAL A 1 173 ? -8.156 -23.473 -13.724 1.00 88.44 173 VAL A O 1
ATOM 1430 N N . GLY A 1 174 ? -7.602 -24.414 -11.770 1.00 85.44 174 GLY A N 1
ATOM 1431 C CA . GLY A 1 174 ? -6.163 -24.444 -12.040 1.00 85.44 174 GLY A CA 1
ATOM 1432 C C . GLY A 1 174 ? -5.807 -25.331 -13.237 1.00 85.44 174 GLY A C 1
ATOM 1433 O O . GLY A 1 174 ? -5.100 -24.892 -14.136 1.00 85.44 174 GLY A O 1
ATOM 1434 N N . VAL A 1 175 ? -6.347 -26.553 -13.308 1.00 89.19 175 VAL A N 1
ATOM 1435 C CA . VAL A 1 175 ? -6.139 -27.460 -14.454 1.00 89.19 175 VAL A CA 1
ATOM 1436 C C . VAL A 1 175 ? -6.770 -26.905 -15.729 1.00 89.19 175 VAL A C 1
ATOM 1438 O O . VAL A 1 175 ? -6.187 -27.045 -16.802 1.00 89.19 175 VAL A O 1
ATOM 1441 N N . PHE A 1 176 ? -7.939 -26.271 -15.625 1.00 88.81 176 PHE A N 1
ATOM 1442 C CA . PHE A 1 176 ? -8.562 -25.592 -16.757 1.00 88.81 176 PHE A CA 1
ATOM 1443 C C . PHE A 1 176 ? -7.647 -24.490 -17.293 1.00 88.81 176 PHE A C 1
ATOM 1445 O O . PHE A 1 176 ? -7.300 -24.522 -18.467 1.00 88.81 176 PHE A O 1
ATOM 1452 N N . TYR A 1 177 ? -7.163 -23.606 -16.416 1.00 86.75 177 TYR A N 1
ATOM 1453 C CA . TYR A 1 177 ? -6.230 -22.544 -16.779 1.00 86.75 177 TYR A CA 1
ATOM 1454 C C . TYR A 1 177 ? -4.945 -23.095 -17.399 1.00 86.75 177 TYR A C 1
ATOM 1456 O O . TYR A 1 177 ? -4.535 -22.623 -18.447 1.00 86.75 177 TYR A O 1
ATOM 1464 N N . TYR A 1 178 ? -4.355 -24.143 -16.824 1.00 86.31 178 TYR A N 1
ATOM 1465 C CA . TYR A 1 178 ? -3.158 -24.775 -17.380 1.00 86.31 178 TYR A CA 1
ATOM 1466 C C . TYR A 1 178 ? -3.362 -25.297 -18.814 1.00 86.31 178 TYR A C 1
ATOM 1468 O O . TYR A 1 178 ? -2.427 -25.296 -19.607 1.00 86.31 178 TYR A O 1
ATOM 1476 N N . LYS A 1 179 ? -4.575 -25.750 -19.158 1.00 85.75 179 LYS A N 1
ATOM 1477 C CA . LYS A 1 179 ? -4.896 -26.251 -20.504 1.00 85.75 179 LYS A CA 1
ATOM 1478 C C . LYS A 1 179 ? -5.314 -25.170 -21.496 1.00 85.75 179 LYS A C 1
ATOM 1480 O O . LYS A 1 179 ? -5.222 -25.415 -22.692 1.00 85.75 179 LYS A O 1
ATOM 1485 N N . THR A 1 180 ? -5.834 -24.043 -21.020 1.00 83.69 180 THR A N 1
ATOM 1486 C CA . THR A 1 180 ? -6.358 -22.964 -21.872 1.00 83.69 180 THR A CA 1
ATOM 1487 C C . THR A 1 180 ? -5.473 -21.727 -21.895 1.00 83.69 180 THR A C 1
ATOM 1489 O O . THR A 1 180 ? -5.802 -20.777 -22.594 1.00 83.69 180 THR A O 1
ATOM 1492 N N . ALA A 1 181 ? -4.422 -21.677 -21.079 1.00 77.12 181 ALA A N 1
ATOM 1493 C CA . ALA A 1 181 ? -3.487 -20.569 -21.083 1.00 77.12 181 ALA A CA 1
ATOM 1494 C C . ALA A 1 181 ? -2.699 -20.592 -22.391 1.00 77.12 181 ALA A C 1
ATOM 1496 O O . ALA A 1 181 ? -2.012 -21.569 -22.685 1.00 77.12 181 ALA A O 1
ATOM 1497 N N . ASP A 1 182 ? -2.794 -19.500 -23.144 1.00 73.19 182 ASP A N 1
ATOM 1498 C CA . ASP A 1 182 ? -1.892 -19.243 -24.256 1.00 73.19 182 ASP A CA 1
ATOM 1499 C C . ASP A 1 182 ? -0.501 -18.987 -23.677 1.00 73.19 182 ASP A C 1
ATOM 1501 O O . ASP A 1 182 ? -0.270 -18.008 -22.962 1.00 73.19 182 ASP A O 1
ATOM 1505 N N . VAL A 1 183 ? 0.408 -19.926 -23.925 1.00 73.62 183 VAL A N 1
ATOM 1506 C CA . VAL A 1 183 ? 1.794 -19.843 -23.476 1.00 73.62 183 VAL A CA 1
ATOM 1507 C C . VAL A 1 183 ? 2.614 -19.308 -24.643 1.00 73.62 183 VAL A C 1
ATOM 1509 O O . VAL A 1 183 ? 2.707 -20.000 -25.656 1.00 73.62 183 VAL A O 1
ATOM 1512 N N . PRO A 1 184 ? 3.195 -18.102 -24.541 1.00 74.62 184 PRO A N 1
ATOM 1513 C CA . PRO A 1 184 ? 4.038 -17.580 -25.605 1.00 74.62 184 PRO A CA 1
ATOM 1514 C C . PRO A 1 184 ? 5.326 -18.405 -25.718 1.00 74.62 184 PRO A C 1
ATOM 1516 O O . PRO A 1 184 ? 5.897 -18.817 -24.708 1.00 74.62 184 PRO A O 1
ATOM 1519 N N . ASP A 1 185 ? 5.826 -18.594 -26.939 1.00 75.00 185 ASP A N 1
ATOM 1520 C CA . ASP A 1 185 ? 7.058 -19.357 -27.205 1.00 75.00 185 ASP A CA 1
ATOM 1521 C C . ASP A 1 185 ? 8.321 -18.635 -26.706 1.00 75.00 185 ASP A C 1
ATOM 1523 O O . ASP A 1 185 ? 9.348 -19.255 -26.406 1.00 75.00 185 ASP A O 1
ATOM 1527 N N . ALA A 1 186 ? 8.263 -17.305 -26.632 1.00 76.75 186 ALA A N 1
ATOM 1528 C CA . ALA A 1 186 ? 9.344 -16.455 -26.156 1.00 76.75 186 ALA A CA 1
ATOM 1529 C C . ALA A 1 186 ? 8.807 -15.119 -25.640 1.00 76.75 186 ALA A C 1
ATOM 1531 O O . ALA A 1 186 ? 7.876 -14.548 -26.212 1.00 76.75 186 ALA A O 1
ATOM 1532 N N . ILE A 1 187 ? 9.439 -14.597 -24.590 1.00 77.44 187 ILE A N 1
ATOM 1533 C CA . ILE A 1 187 ? 9.192 -13.237 -24.109 1.00 77.44 187 ILE A CA 1
ATOM 1534 C C . ILE A 1 187 ? 10.329 -12.351 -24.619 1.00 77.44 187 ILE A C 1
ATOM 1536 O O . ILE A 1 187 ? 11.498 -12.610 -24.340 1.00 77.44 187 ILE A O 1
ATOM 1540 N N . TYR A 1 188 ? 9.990 -11.311 -25.370 1.00 77.25 188 TYR A N 1
ATOM 1541 C CA . TYR A 1 188 ? 10.929 -10.340 -25.921 1.00 77.25 188 TYR A CA 1
ATOM 1542 C C . TYR A 1 188 ? 10.911 -9.094 -25.043 1.00 77.25 188 TYR A C 1
ATOM 1544 O O . TYR A 1 188 ? 9.954 -8.321 -25.089 1.00 77.25 188 TYR A O 1
ATOM 1552 N N . ALA A 1 189 ? 11.938 -8.922 -24.216 1.00 75.38 189 ALA A N 1
ATOM 1553 C CA . ALA A 1 189 ? 12.034 -7.814 -23.270 1.00 75.38 189 ALA A CA 1
ATOM 1554 C C . ALA A 1 189 ? 13.081 -6.800 -23.728 1.00 75.38 189 ALA A C 1
ATOM 1556 O O . ALA A 1 189 ? 14.186 -7.185 -24.098 1.00 75.38 189 ALA A O 1
ATOM 1557 N N . ASP A 1 190 ? 12.763 -5.512 -23.686 1.00 77.88 190 ASP A N 1
ATOM 1558 C CA . ASP A 1 190 ? 13.709 -4.467 -24.076 1.00 77.88 190 ASP A CA 1
ATOM 1559 C C . AS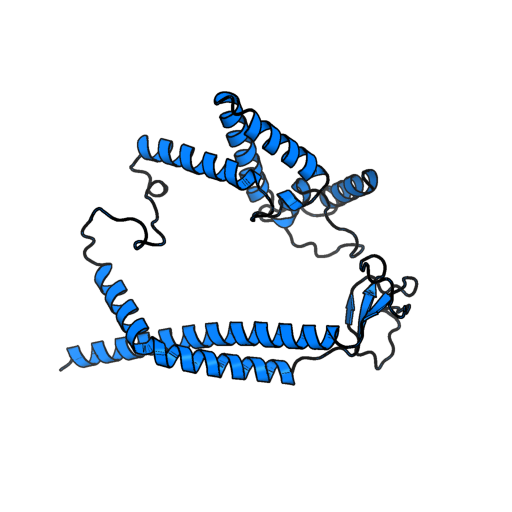P A 1 190 ? 14.983 -4.491 -23.206 1.00 77.88 190 ASP A C 1
ATOM 1561 O O . ASP A 1 190 ? 14.949 -4.666 -21.983 1.00 77.88 190 ASP A O 1
ATOM 1565 N N . SER A 1 191 ? 16.139 -4.365 -23.857 1.00 69.81 191 SER A N 1
ATOM 1566 C CA . SER A 1 191 ? 17.433 -4.318 -23.185 1.00 69.81 191 SER A CA 1
ATOM 1567 C C . SER A 1 191 ? 17.613 -3.102 -22.276 1.00 69.81 191 SER A C 1
ATOM 1569 O O . SER A 1 191 ? 18.414 -3.174 -21.347 1.00 69.81 191 SER A O 1
ATOM 1571 N N . GLY A 1 192 ? 16.848 -2.023 -22.479 1.00 66.75 192 GLY A N 1
ATOM 1572 C CA . GLY A 1 192 ? 16.830 -0.857 -21.591 1.00 66.75 192 GLY A CA 1
ATOM 1573 C C . GLY A 1 192 ? 16.101 -1.083 -20.260 1.00 66.75 192 GLY A C 1
ATOM 1574 O O . GLY A 1 192 ? 16.398 -0.405 -19.279 1.00 66.75 192 GLY A O 1
ATOM 1575 N N . ILE A 1 193 ? 15.182 -2.054 -20.202 1.00 66.88 193 ILE A N 1
ATOM 1576 C CA . ILE A 1 193 ? 14.362 -2.357 -19.011 1.00 66.88 193 ILE A CA 1
ATOM 1577 C C . ILE A 1 193 ? 14.779 -3.656 -18.306 1.00 66.88 193 ILE A C 1
ATOM 1579 O O . ILE A 1 193 ? 14.200 -4.018 -17.280 1.00 66.88 193 ILE A O 1
ATOM 1583 N N . SER A 1 194 ? 15.751 -4.383 -18.863 1.00 61.81 194 SER A N 1
ATOM 1584 C CA . SER A 1 194 ? 16.180 -5.691 -18.377 1.00 61.81 194 SER A CA 1
ATOM 1585 C C . SER A 1 194 ? 17.688 -5.730 -18.143 1.00 61.81 194 SER A C 1
ATOM 1587 O O . SER A 1 194 ? 18.475 -5.662 -19.085 1.00 61.81 194 SER A O 1
ATOM 1589 N N . ASP A 1 195 ? 18.097 -5.955 -16.891 1.00 66.25 195 ASP A N 1
ATOM 1590 C CA . ASP A 1 195 ? 19.494 -6.206 -16.500 1.00 66.25 195 ASP A CA 1
ATOM 1591 C C . ASP A 1 195 ? 19.962 -7.631 -16.873 1.00 66.25 195 ASP A C 1
ATOM 1593 O O . ASP A 1 195 ? 20.744 -8.263 -16.160 1.00 66.25 195 ASP A O 1
ATOM 1597 N N . TYR A 1 196 ? 19.464 -8.198 -17.972 1.00 64.94 196 TYR A N 1
ATOM 1598 C CA . TYR A 1 196 ? 19.814 -9.544 -18.414 1.00 64.94 196 TYR A CA 1
ATOM 1599 C C . TYR A 1 196 ? 20.941 -9.498 -19.450 1.00 64.94 196 TYR A C 1
ATOM 1601 O O . TYR A 1 196 ? 20.702 -9.268 -20.621 1.00 64.94 196 TYR A O 1
ATOM 1609 N N . TRP A 1 197 ? 22.190 -9.734 -19.048 1.00 55.75 197 TRP A N 1
ATOM 1610 C CA . TRP A 1 197 ? 23.363 -9.482 -19.910 1.00 55.75 197 TRP A CA 1
ATOM 1611 C C . TRP A 1 197 ? 23.786 -10.659 -20.812 1.00 55.75 197 TRP A C 1
ATOM 1613 O O . TRP A 1 197 ? 24.741 -10.527 -21.572 1.00 55.75 197 TRP A O 1
ATOM 1623 N N . GLY A 1 198 ? 23.111 -11.813 -20.732 1.00 62.22 198 GLY A N 1
ATOM 1624 C CA . GLY A 1 198 ? 23.580 -13.070 -21.343 1.00 62.22 198 GLY A CA 1
ATOM 1625 C C . GLY A 1 198 ? 22.725 -13.650 -22.475 1.00 62.22 198 GLY A C 1
ATOM 1626 O O . GLY A 1 198 ? 23.044 -14.733 -22.957 1.00 62.22 198 GLY A O 1
ATOM 1627 N N . GLY A 1 199 ? 21.630 -12.990 -22.862 1.00 66.56 199 GLY A N 1
ATOM 1628 C CA . GLY A 1 199 ? 20.652 -13.528 -23.816 1.00 66.56 199 GLY A CA 1
ATOM 1629 C C . GLY A 1 199 ? 20.930 -13.219 -25.283 1.00 66.56 199 GLY A C 1
ATOM 1630 O O . GLY A 1 199 ? 21.597 -12.239 -25.610 1.00 66.56 199 GLY A O 1
ATOM 1631 N N . GLU A 1 200 ? 20.337 -14.023 -26.170 1.00 74.12 200 GLU A N 1
ATOM 1632 C CA . GLU A 1 200 ? 20.185 -13.687 -27.589 1.00 74.12 200 GLU A CA 1
ATOM 1633 C C . GLU A 1 200 ? 19.392 -12.375 -27.723 1.00 74.12 200 GLU A C 1
ATOM 1635 O O . GLU A 1 200 ? 18.373 -12.186 -27.050 1.00 74.12 200 GLU A O 1
ATOM 1640 N N . LYS A 1 201 ? 19.877 -11.459 -28.567 1.00 78.50 201 LYS A N 1
ATOM 1641 C CA . LYS A 1 201 ? 19.252 -10.158 -28.828 1.00 78.50 201 LYS A CA 1
ATOM 1642 C C . LYS A 1 201 ? 18.661 -10.143 -30.228 1.00 78.50 201 LYS A C 1
ATOM 1644 O O . LYS A 1 201 ? 19.357 -10.463 -31.189 1.00 78.50 201 LYS A O 1
ATOM 1649 N N . VAL A 1 202 ? 17.404 -9.735 -30.345 1.00 77.38 202 VAL A N 1
ATOM 1650 C CA . VAL A 1 202 ? 16.702 -9.611 -31.625 1.00 77.38 202 VAL A CA 1
ATOM 1651 C C . VAL A 1 202 ? 16.051 -8.238 -31.706 1.00 77.38 202 VAL A C 1
ATOM 1653 O O . VAL A 1 202 ? 15.514 -7.732 -30.725 1.00 77.38 202 VAL A O 1
ATOM 1656 N N . LYS A 1 203 ? 16.085 -7.639 -32.895 1.00 77.94 203 LYS A N 1
ATOM 1657 C CA . LYS A 1 203 ? 15.348 -6.414 -33.197 1.00 77.94 203 LYS A CA 1
ATOM 1658 C C . LYS A 1 203 ? 14.031 -6.792 -33.855 1.00 77.94 203 LYS A C 1
ATOM 1660 O O . LYS A 1 203 ? 14.036 -7.376 -34.936 1.00 77.94 203 LYS A O 1
ATOM 1665 N N . LEU A 1 204 ? 12.918 -6.496 -33.191 1.00 72.88 204 LEU A N 1
ATOM 1666 C CA . LEU A 1 204 ? 11.578 -6.712 -33.734 1.00 72.88 204 LEU A CA 1
ATOM 1667 C C . LEU A 1 204 ? 10.878 -5.367 -33.908 1.00 72.88 204 LEU A C 1
ATOM 1669 O O . LEU A 1 204 ? 10.982 -4.494 -33.046 1.00 72.88 204 LEU A O 1
ATOM 1673 N N . ASP A 1 205 ? 10.161 -5.231 -35.019 1.00 74.00 205 ASP A N 1
ATOM 1674 C CA . ASP A 1 205 ? 9.234 -4.131 -35.262 1.00 74.00 205 ASP A CA 1
ATOM 1675 C C . ASP A 1 205 ? 7.808 -4.651 -35.076 1.00 74.00 205 ASP A C 1
ATOM 1677 O O . ASP A 1 205 ? 7.390 -5.604 -35.737 1.00 74.00 205 ASP A O 1
ATOM 1681 N N . ARG A 1 206 ? 7.055 -4.024 -34.171 1.00 68.69 206 ARG A N 1
ATOM 1682 C CA . ARG A 1 206 ? 5.673 -4.388 -33.852 1.00 68.69 206 ARG A CA 1
ATOM 1683 C C . ARG A 1 206 ? 4.730 -4.231 -35.047 1.00 68.69 206 ARG A C 1
ATOM 1685 O O . ARG A 1 206 ? 3.712 -4.917 -35.096 1.00 68.69 206 ARG A O 1
ATOM 1692 N N . ASN A 1 207 ? 5.067 -3.358 -35.997 1.00 68.31 207 ASN A N 1
ATOM 1693 C CA . ASN A 1 207 ? 4.282 -3.110 -37.206 1.00 68.31 207 ASN A CA 1
ATOM 1694 C C . ASN A 1 207 ? 4.594 -4.101 -38.335 1.00 68.31 207 ASN A C 1
ATOM 1696 O O . ASN A 1 207 ? 3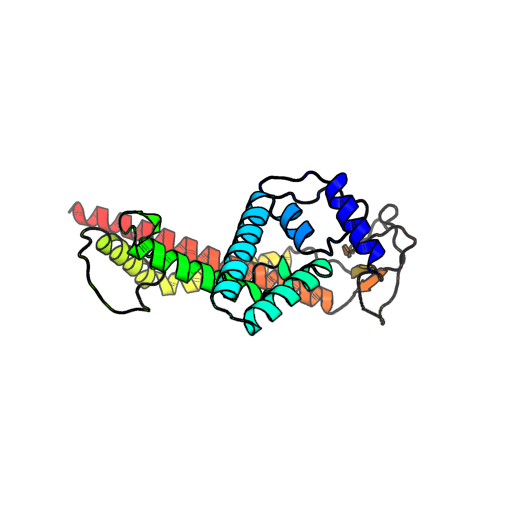.830 -4.188 -39.294 1.00 68.31 207 ASN A O 1
ATOM 1700 N N . ASN A 1 208 ? 5.692 -4.853 -38.223 1.00 72.19 208 ASN A N 1
ATOM 1701 C CA . ASN A 1 208 ? 6.147 -5.802 -39.235 1.00 72.19 208 ASN A CA 1
ATOM 1702 C C . ASN A 1 208 ? 6.532 -7.147 -38.595 1.00 72.19 208 ASN A C 1
ATOM 1704 O O . ASN A 1 208 ? 7.652 -7.640 -38.746 1.00 72.19 208 ASN A O 1
ATOM 1708 N N . LEU A 1 209 ? 5.598 -7.717 -37.827 1.00 73.81 209 LEU A N 1
ATOM 1709 C CA . LEU A 1 209 ? 5.775 -9.020 -37.189 1.00 73.81 209 LEU A CA 1
ATOM 1710 C C . LEU A 1 209 ? 5.512 -10.163 -38.189 1.00 73.81 209 LEU A C 1
ATOM 1712 O O . LEU A 1 209 ? 4.607 -10.054 -39.020 1.00 73.81 209 LEU A O 1
ATOM 1716 N N . PRO A 1 210 ? 6.259 -11.281 -38.107 1.00 72.00 210 PRO A N 1
ATOM 1717 C CA . PRO A 1 210 ? 5.958 -12.486 -38.875 1.00 72.00 210 PRO A CA 1
ATOM 1718 C C . PRO A 1 210 ? 4.529 -12.974 -38.598 1.00 72.00 210 PRO A C 1
ATOM 1720 O O . PRO A 1 210 ? 4.075 -12.927 -37.456 1.00 72.00 210 PRO A O 1
ATOM 1723 N N . ALA A 1 211 ? 3.840 -13.501 -39.614 1.00 61.66 211 ALA A N 1
ATOM 1724 C CA . ALA A 1 211 ? 2.462 -13.990 -39.473 1.00 61.66 211 ALA A CA 1
ATOM 1725 C C . ALA A 1 211 ? 2.307 -15.130 -38.437 1.00 61.66 211 ALA A C 1
ATOM 1727 O O . ALA A 1 211 ? 1.235 -15.277 -37.859 1.00 61.66 211 ALA A O 1
ATOM 1728 N N . ASP A 1 212 ? 3.388 -15.869 -38.156 1.00 65.31 212 ASP A N 1
ATOM 1729 C CA . ASP A 1 212 ? 3.444 -16.972 -37.183 1.00 65.31 212 ASP A CA 1
ATOM 1730 C C . ASP A 1 212 ? 4.023 -16.554 -35.812 1.00 65.31 212 ASP A C 1
ATOM 1732 O O . ASP A 1 212 ? 4.498 -17.386 -35.037 1.00 65.31 212 ASP A O 1
ATOM 1736 N N . PHE A 1 213 ? 4.048 -15.257 -35.492 1.00 71.31 213 PHE A N 1
ATOM 1737 C CA . PHE A 1 213 ? 4.647 -14.771 -34.250 1.00 71.31 213 PHE A CA 1
ATOM 1738 C C . PHE A 1 213 ? 3.768 -15.066 -33.021 1.00 71.31 213 PHE A C 1
ATOM 1740 O O . PHE A 1 213 ? 2.759 -14.402 -32.792 1.00 71.31 213 PHE A O 1
ATOM 1747 N N . GLN A 1 214 ? 4.194 -16.022 -32.189 1.00 66.19 214 GLN A N 1
ATOM 1748 C CA . GLN A 1 214 ? 3.561 -16.379 -30.906 1.00 66.19 214 GLN A CA 1
ATOM 1749 C C . GLN A 1 214 ? 4.395 -15.934 -29.688 1.00 66.19 214 GLN A C 1
ATOM 1751 O O . GLN A 1 214 ? 4.499 -16.640 -28.686 1.00 66.19 214 GLN A O 1
ATOM 1756 N N . GLY A 1 215 ? 5.046 -14.772 -29.782 1.00 70.00 215 GLY A N 1
ATOM 1757 C CA . GLY A 1 215 ? 5.855 -14.201 -28.704 1.00 70.00 215 GLY A CA 1
ATOM 1758 C C . GLY A 1 215 ? 5.155 -13.064 -27.964 1.00 70.00 215 GLY A C 1
ATOM 1759 O O . GLY A 1 215 ? 4.366 -12.320 -28.544 1.00 70.00 215 GLY A O 1
ATOM 1760 N N . GLU A 1 216 ? 5.480 -12.873 -26.688 1.00 74.75 216 GLU A N 1
ATOM 1761 C CA . GLU A 1 216 ? 5.014 -11.713 -25.921 1.00 74.75 216 GLU A CA 1
ATOM 1762 C C . GLU A 1 216 ? 6.089 -10.617 -25.913 1.00 74.75 216 GLU A C 1
ATOM 1764 O O . GLU A 1 216 ? 7.242 -10.878 -25.580 1.00 74.75 216 GLU A O 1
ATOM 1769 N N . ILE A 1 217 ? 5.729 -9.384 -26.289 1.00 76.00 217 ILE A N 1
ATOM 1770 C CA . ILE A 1 217 ? 6.671 -8.256 -26.385 1.00 76.00 217 ILE A CA 1
ATOM 1771 C C . ILE A 1 217 ? 6.478 -7.295 -25.209 1.00 76.00 217 ILE A C 1
ATOM 1773 O O . ILE A 1 217 ? 5.458 -6.606 -25.091 1.00 76.00 217 ILE A O 1
ATOM 1777 N N . ILE A 1 218 ? 7.512 -7.176 -24.382 1.00 69.44 218 ILE A N 1
ATOM 1778 C CA . ILE A 1 218 ? 7.579 -6.291 -23.222 1.00 69.44 218 ILE A CA 1
ATOM 1779 C C . ILE A 1 218 ? 8.589 -5.175 -23.509 1.00 69.44 218 ILE A C 1
ATOM 1781 O O . ILE A 1 218 ? 9.785 -5.320 -23.295 1.00 69.44 218 ILE A O 1
ATOM 1785 N N . GLY A 1 219 ? 8.090 -4.042 -24.001 1.00 71.31 219 GLY A N 1
ATOM 1786 C CA . GLY A 1 219 ? 8.901 -2.845 -24.256 1.00 71.31 219 GLY A CA 1
ATOM 1787 C C . GLY A 1 219 ? 8.439 -2.101 -25.502 1.00 71.31 219 GLY A C 1
ATOM 1788 O O . GLY A 1 219 ? 7.276 -2.273 -25.908 1.00 71.31 219 GLY A O 1
ATOM 1789 N N . THR A 1 220 ? 9.337 -1.293 -26.059 1.00 64.38 220 THR A N 1
ATOM 1790 C CA . THR A 1 220 ? 9.206 -0.543 -27.316 1.00 64.38 220 THR A CA 1
ATOM 1791 C C . THR A 1 220 ? 9.844 -1.377 -28.429 1.00 64.38 220 THR A C 1
ATOM 1793 O O . THR A 1 220 ? 11.048 -1.620 -28.445 1.00 64.38 220 THR A O 1
ATOM 1796 N N . ALA A 1 221 ? 9.015 -1.914 -29.324 1.00 62.66 221 ALA A N 1
ATOM 1797 C CA . ALA A 1 221 ? 9.450 -2.767 -30.431 1.00 62.66 221 ALA A CA 1
ATOM 1798 C C . ALA A 1 221 ? 9.411 -1.965 -31.732 1.00 62.66 221 ALA A C 1
ATOM 1800 O O . ALA A 1 221 ? 8.554 -2.187 -32.583 1.00 62.66 221 ALA A O 1
ATOM 1801 N N . ASP A 1 222 ? 10.334 -1.009 -31.836 1.00 66.12 222 ASP A N 1
ATOM 1802 C CA . ASP A 1 222 ? 10.413 -0.039 -32.936 1.00 66.12 222 ASP A CA 1
ATOM 1803 C C . ASP A 1 222 ? 11.407 -0.472 -34.031 1.00 66.12 222 ASP A C 1
ATOM 1805 O O . ASP A 1 222 ? 11.871 0.341 -34.828 1.00 66.12 222 ASP A O 1
ATOM 1809 N N . GLY A 1 223 ? 11.840 -1.739 -34.029 1.00 67.00 223 GLY A N 1
ATOM 1810 C CA . GLY A 1 223 ? 12.803 -2.289 -34.993 1.00 67.00 223 GLY A CA 1
ATOM 1811 C C . GLY A 1 223 ? 14.258 -1.828 -34.817 1.00 67.00 223 GLY A C 1
ATOM 1812 O O . GLY A 1 223 ? 15.165 -2.453 -35.364 1.00 67.00 223 GLY A O 1
ATOM 1813 N N . ASN A 1 224 ? 14.515 -0.782 -34.028 1.00 69.50 224 ASN A N 1
ATOM 1814 C CA . ASN A 1 224 ? 15.865 -0.275 -33.760 1.00 69.50 224 ASN A CA 1
ATOM 1815 C C . ASN A 1 224 ? 16.456 -0.753 -32.430 1.00 69.50 224 ASN A C 1
ATOM 1817 O O . ASN A 1 224 ? 17.684 -0.871 -32.329 1.00 69.50 224 ASN A O 1
ATOM 1821 N N . THR A 1 225 ? 15.602 -1.041 -31.448 1.00 71.94 225 THR A N 1
ATOM 1822 C CA . THR A 1 225 ? 15.989 -1.413 -30.085 1.00 71.94 225 THR A CA 1
ATOM 1823 C C . THR A 1 225 ? 16.282 -2.906 -29.978 1.00 71.94 225 THR A C 1
ATOM 1825 O O . THR A 1 225 ? 15.560 -3.735 -30.535 1.00 71.94 225 THR A O 1
ATOM 1828 N N . ASP A 1 226 ? 17.354 -3.254 -29.263 1.00 77.25 226 ASP A N 1
ATOM 1829 C CA . ASP A 1 226 ? 17.686 -4.647 -28.975 1.00 77.25 226 ASP A CA 1
ATOM 1830 C C . ASP A 1 226 ? 16.721 -5.196 -27.913 1.00 77.25 226 ASP A C 1
ATOM 1832 O O . ASP A 1 226 ? 16.684 -4.697 -26.785 1.00 77.25 226 ASP A O 1
ATOM 1836 N N . LEU A 1 227 ? 15.979 -6.251 -28.253 1.00 77.25 227 LEU A N 1
ATOM 1837 C CA . LEU A 1 227 ? 15.138 -6.999 -27.321 1.00 77.25 227 LEU A CA 1
ATOM 1838 C C . LEU A 1 227 ? 15.856 -8.295 -26.929 1.00 77.25 227 LEU A C 1
ATOM 1840 O O . LEU A 1 227 ? 16.296 -9.055 -27.793 1.00 77.25 227 LEU A O 1
ATOM 1844 N N . TYR A 1 228 ? 15.950 -8.582 -25.635 1.00 79.44 228 TYR A N 1
ATOM 1845 C CA . TYR A 1 228 ? 16.382 -9.879 -25.134 1.00 79.44 228 TYR A CA 1
ATOM 1846 C C . TYR A 1 228 ? 15.304 -10.930 -25.355 1.00 79.44 228 TYR A C 1
ATOM 1848 O O . TYR A 1 228 ? 14.144 -10.745 -24.986 1.00 79.44 228 TYR A O 1
ATOM 1856 N N . VAL A 1 229 ? 15.717 -12.065 -25.906 1.00 77.81 229 VAL A N 1
ATOM 1857 C CA . VAL A 1 229 ? 14.865 -13.231 -26.106 1.00 77.81 229 VAL A CA 1
ATOM 1858 C C . VAL A 1 229 ? 14.933 -14.109 -24.860 1.00 77.81 229 VAL A C 1
ATOM 1860 O O . VAL A 1 229 ? 15.907 -14.828 -24.629 1.00 77.81 229 VAL A O 1
ATOM 1863 N N . LEU A 1 230 ? 13.886 -14.061 -24.044 1.00 74.44 230 LEU A N 1
ATOM 1864 C CA . LEU A 1 230 ? 13.736 -14.898 -22.861 1.00 74.44 230 LEU A CA 1
ATOM 1865 C C . LEU A 1 230 ? 12.988 -16.175 -23.256 1.00 74.44 230 LEU A C 1
ATOM 1867 O O . LEU A 1 230 ? 11.773 -16.172 -23.463 1.00 74.44 230 LEU A O 1
ATOM 1871 N N . LYS A 1 231 ? 13.738 -17.274 -23.366 1.00 75.00 231 LYS A N 1
ATOM 1872 C CA . LYS A 1 231 ? 13.234 -18.624 -23.657 1.00 75.00 231 LYS A CA 1
ATOM 1873 C C . LYS A 1 231 ? 13.555 -19.587 -22.515 1.00 75.00 231 LYS A C 1
ATOM 1875 O O . LYS A 1 231 ? 14.487 -19.377 -21.741 1.00 75.00 231 LYS A O 1
ATOM 1880 N N . GLY A 1 232 ? 12.792 -20.674 -22.427 1.00 74.56 232 GLY A N 1
ATOM 1881 C CA . GLY A 1 232 ? 13.053 -21.771 -21.490 1.00 74.56 232 GLY A CA 1
ATOM 1882 C C . GLY A 1 232 ? 12.305 -21.639 -20.161 1.00 74.56 232 GLY A C 1
ATOM 1883 O O . GLY A 1 232 ? 11.114 -21.333 -20.137 1.00 74.56 232 GLY A O 1
ATOM 1884 N N . ASN A 1 233 ? 12.985 -21.913 -19.042 1.00 77.00 233 ASN A N 1
ATOM 1885 C CA . ASN A 1 233 ? 12.342 -22.117 -17.733 1.00 77.00 233 ASN A CA 1
ATOM 1886 C C . ASN A 1 233 ? 11.518 -20.923 -17.221 1.00 77.00 233 ASN A C 1
ATOM 1888 O O . ASN A 1 233 ? 10.636 -21.127 -16.393 1.00 77.00 233 ASN A O 1
ATOM 1892 N N . ILE A 1 234 ? 11.783 -19.701 -17.691 1.00 75.88 234 ILE A N 1
ATOM 1893 C CA . ILE A 1 234 ? 11.042 -18.495 -17.284 1.00 75.88 234 ILE A CA 1
ATOM 1894 C C . ILE A 1 234 ? 9.575 -18.582 -17.723 1.00 75.88 234 ILE A C 1
ATOM 1896 O O . ILE A 1 234 ? 8.684 -18.298 -16.929 1.00 75.88 234 ILE A O 1
ATOM 1900 N N . ILE A 1 235 ? 9.324 -19.052 -18.945 1.00 79.06 235 ILE A N 1
ATOM 1901 C CA . ILE A 1 235 ? 7.975 -19.198 -19.510 1.00 79.06 235 ILE A CA 1
ATOM 1902 C C . ILE A 1 235 ? 7.199 -20.271 -18.738 1.00 79.06 235 ILE A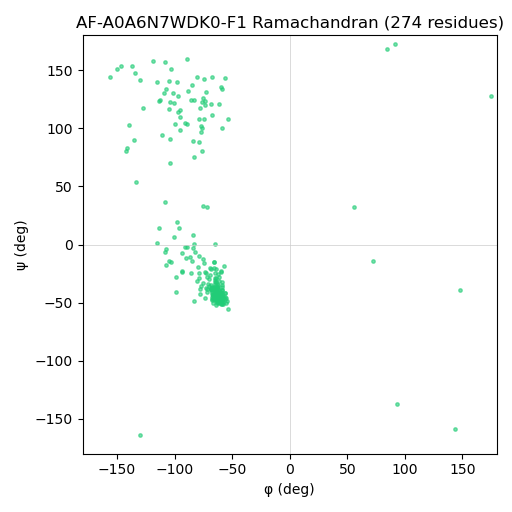 C 1
ATOM 1904 O O . ILE A 1 235 ? 6.054 -20.074 -18.333 1.00 79.06 235 ILE A O 1
ATOM 1908 N N . TRP A 1 236 ? 7.870 -21.386 -18.445 1.00 80.69 236 TRP A N 1
ATOM 1909 C CA . TRP A 1 236 ? 7.326 -22.442 -17.595 1.00 80.69 236 TRP A CA 1
ATOM 1910 C C . TRP A 1 236 ? 6.994 -21.951 -16.185 1.00 80.69 236 TRP A C 1
ATOM 1912 O O . TRP A 1 236 ? 5.947 -22.296 -15.638 1.00 80.69 236 TRP A O 1
ATOM 1922 N N . LEU A 1 237 ? 7.868 -21.139 -15.591 1.00 81.88 237 LEU A N 1
ATOM 1923 C CA . LEU A 1 237 ? 7.653 -20.572 -14.265 1.00 81.88 237 LEU A CA 1
ATOM 1924 C C . LEU A 1 237 ? 6.473 -19.594 -14.258 1.00 81.88 237 LEU A C 1
ATOM 1926 O O . LEU A 1 237 ? 5.693 -19.611 -13.308 1.00 81.88 237 LEU A O 1
ATOM 1930 N N . GLU A 1 238 ? 6.299 -18.803 -15.315 1.00 78.88 238 GLU A N 1
ATOM 1931 C CA . GLU A 1 238 ? 5.165 -17.890 -15.483 1.00 78.88 238 GLU A CA 1
ATOM 1932 C C . GLU A 1 238 ? 3.836 -18.660 -15.584 1.00 78.88 238 GLU A C 1
ATOM 1934 O O . GLU A 1 238 ? 2.880 -18.342 -14.869 1.00 78.88 238 GLU A O 1
ATOM 1939 N N . LEU A 1 239 ? 3.800 -19.741 -16.375 1.00 83.12 239 LEU A N 1
ATOM 1940 C CA . LEU A 1 239 ? 2.643 -20.636 -16.488 1.00 83.12 239 LEU A CA 1
ATOM 1941 C C . LEU A 1 239 ? 2.295 -21.292 -15.146 1.00 83.12 239 LEU A C 1
ATOM 1943 O O . LEU A 1 239 ? 1.129 -21.312 -14.737 1.00 83.12 239 LEU A O 1
ATOM 1947 N N . ILE A 1 240 ? 3.299 -21.810 -14.433 1.00 83.88 240 ILE A N 1
ATOM 1948 C CA . ILE A 1 240 ? 3.114 -22.403 -13.102 1.00 83.88 240 ILE A CA 1
ATOM 1949 C C . ILE A 1 240 ? 2.589 -21.345 -12.132 1.00 83.88 240 ILE A C 1
ATOM 1951 O O . ILE A 1 240 ? 1.632 -21.606 -11.402 1.00 83.88 240 ILE A O 1
ATOM 1955 N N . ARG A 1 241 ? 3.166 -20.139 -12.142 1.00 83.44 241 ARG A N 1
ATOM 1956 C CA . ARG A 1 241 ? 2.737 -19.035 -11.281 1.00 83.44 241 ARG A CA 1
ATOM 1957 C C . ARG A 1 241 ? 1.275 -18.682 -11.541 1.00 83.44 241 ARG A C 1
ATOM 1959 O O . ARG A 1 241 ? 0.498 -18.656 -10.590 1.00 83.44 241 ARG A O 1
ATOM 1966 N N . GLY A 1 242 ? 0.887 -18.485 -12.802 1.00 81.69 242 GLY A N 1
ATOM 1967 C CA . GLY A 1 242 ? -0.498 -18.203 -13.188 1.00 81.69 242 GLY A CA 1
ATOM 1968 C C . GLY A 1 242 ? -1.459 -19.311 -12.749 1.00 81.69 242 GLY A C 1
ATOM 1969 O O . GLY A 1 242 ? -2.477 -19.037 -12.113 1.00 81.69 242 GLY A O 1
ATOM 1970 N N . THR A 1 243 ? -1.077 -20.570 -12.976 1.00 85.06 243 THR A N 1
ATOM 1971 C CA . THR A 1 243 ? -1.853 -21.754 -12.573 1.00 85.06 243 THR A CA 1
ATOM 1972 C C . THR A 1 243 ? -2.069 -21.807 -11.061 1.00 85.06 243 THR A C 1
ATOM 1974 O O . THR A 1 243 ? -3.188 -22.034 -10.596 1.00 85.06 243 THR A O 1
ATOM 1977 N N . VAL A 1 244 ? -1.024 -21.549 -10.271 1.00 83.62 244 VAL A N 1
ATOM 1978 C CA . VAL A 1 244 ? -1.105 -21.516 -8.805 1.00 83.62 244 VAL A CA 1
ATOM 1979 C C . VAL A 1 244 ? -1.975 -20.353 -8.333 1.00 83.62 244 VAL A C 1
ATOM 1981 O O . VAL A 1 244 ? -2.820 -20.544 -7.458 1.00 83.62 244 VAL A O 1
ATOM 1984 N N . THR A 1 245 ? -1.825 -19.161 -8.916 1.00 85.62 245 THR A N 1
ATOM 1985 C CA . THR A 1 245 ? -2.631 -17.987 -8.551 1.00 85.62 245 THR A CA 1
ATOM 1986 C C . THR A 1 245 ? -4.118 -18.227 -8.801 1.00 85.62 245 THR A C 1
ATOM 1988 O O . THR A 1 245 ? -4.935 -18.015 -7.902 1.00 85.62 245 THR A O 1
ATOM 1991 N N . VAL A 1 246 ? -4.475 -18.717 -9.989 1.00 85.50 246 VAL A N 1
ATOM 1992 C CA . VAL A 1 246 ? -5.865 -19.023 -10.347 1.00 85.50 246 VAL A CA 1
ATOM 1993 C C . VAL A 1 246 ? -6.404 -20.180 -9.501 1.00 85.50 246 VAL A C 1
ATOM 1995 O O . VAL A 1 246 ? -7.539 -20.117 -9.029 1.00 85.50 246 VAL A O 1
ATOM 1998 N N . GLY A 1 247 ? -5.581 -21.194 -9.226 1.00 84.31 247 GLY A N 1
ATOM 1999 C CA . GLY A 1 247 ? -5.935 -22.300 -8.342 1.00 84.31 247 GLY A CA 1
ATOM 2000 C C . GLY A 1 247 ? -6.285 -21.832 -6.928 1.00 84.31 247 GLY A C 1
ATOM 2001 O O . GLY A 1 247 ? -7.348 -22.177 -6.414 1.00 84.31 247 GLY A O 1
ATOM 2002 N N . ILE A 1 248 ? -5.451 -20.982 -6.316 1.00 85.00 248 ILE A N 1
ATOM 2003 C CA . ILE A 1 248 ? -5.707 -20.404 -4.984 1.00 85.00 248 ILE A CA 1
ATOM 2004 C C . ILE A 1 248 ? -6.984 -19.555 -4.992 1.00 85.00 248 ILE A C 1
ATOM 2006 O O . ILE A 1 248 ? -7.811 -19.682 -4.085 1.00 85.00 248 ILE A O 1
ATOM 2010 N N . ALA A 1 249 ? -7.184 -18.727 -6.020 1.00 84.69 249 ALA A N 1
ATOM 2011 C CA . ALA A 1 249 ? -8.406 -17.939 -6.167 1.00 84.69 249 ALA A CA 1
ATOM 2012 C C . ALA A 1 249 ? -9.654 -18.837 -6.260 1.00 84.69 249 ALA A C 1
ATOM 2014 O O . ALA A 1 249 ? -10.666 -18.567 -5.607 1.00 84.69 249 ALA A O 1
ATOM 2015 N N . GLY A 1 250 ? -9.560 -19.951 -6.993 1.00 85.75 250 GLY A N 1
ATOM 2016 C CA . GLY A 1 250 ? -10.596 -20.978 -7.062 1.00 85.75 250 GLY A CA 1
ATOM 2017 C C . GLY A 1 250 ? -10.884 -21.626 -5.704 1.00 85.75 250 GLY A C 1
ATOM 2018 O O . GLY A 1 250 ? -12.050 -21.770 -5.338 1.00 85.75 250 GLY A O 1
ATOM 2019 N N . VAL A 1 251 ? -9.858 -21.940 -4.903 1.00 85.88 251 VAL A N 1
ATOM 2020 C CA . VAL A 1 251 ? -10.056 -22.480 -3.543 1.00 85.88 251 VAL A CA 1
ATOM 2021 C C . VAL A 1 251 ? -10.885 -21.528 -2.685 1.00 85.88 251 VAL A C 1
ATOM 2023 O O . VAL 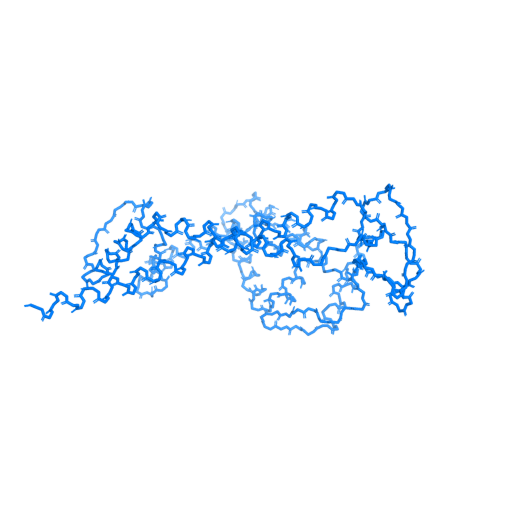A 1 251 ? -11.855 -21.953 -2.053 1.00 85.88 251 VAL A O 1
ATOM 2026 N N . ILE A 1 252 ? -10.545 -20.238 -2.697 1.00 85.88 252 ILE A N 1
ATOM 2027 C CA . ILE A 1 252 ? -11.255 -19.213 -1.923 1.00 85.88 252 ILE A CA 1
ATOM 2028 C C . ILE A 1 252 ? -12.703 -19.076 -2.411 1.00 85.88 252 ILE A C 1
ATOM 2030 O O . ILE A 1 252 ? -13.629 -19.054 -1.599 1.00 85.88 252 ILE A O 1
ATOM 2034 N N . ALA A 1 253 ? -12.920 -19.037 -3.727 1.00 84.75 253 ALA A N 1
ATOM 2035 C CA . ALA A 1 253 ? -14.257 -18.944 -4.307 1.00 84.75 253 ALA A CA 1
ATOM 2036 C C . ALA A 1 253 ? -15.133 -20.155 -3.934 1.00 84.75 253 ALA A C 1
ATOM 2038 O O . ALA A 1 253 ? -16.259 -19.981 -3.461 1.00 84.75 253 ALA A O 1
ATOM 2039 N N . GLY A 1 254 ? -14.608 -21.378 -4.069 1.00 85.56 254 GLY A N 1
ATOM 2040 C CA . GLY A 1 254 ? -15.313 -22.610 -3.702 1.00 85.56 254 GLY A CA 1
ATOM 2041 C C . GLY A 1 254 ? -15.646 -22.682 -2.207 1.00 85.56 254 GLY A C 1
ATOM 2042 O O . GLY A 1 254 ? -16.736 -23.121 -1.822 1.00 85.56 254 GLY A O 1
ATOM 2043 N N . TRP A 1 255 ? -14.746 -22.184 -1.356 1.00 83.81 255 TRP A N 1
ATOM 2044 C CA . TRP A 1 255 ? -14.965 -22.062 0.085 1.00 83.81 255 TRP A CA 1
ATOM 2045 C C . TRP A 1 255 ? -16.118 -21.094 0.406 1.00 83.81 255 TRP A C 1
ATOM 2047 O O . TRP A 1 255 ? -17.062 -21.446 1.117 1.00 83.81 255 TRP A O 1
ATOM 2057 N N . CYS A 1 256 ? -16.123 -19.905 -0.199 1.00 81.94 256 CYS A N 1
ATOM 2058 C CA . CYS A 1 256 ? -17.188 -18.914 -0.022 1.00 81.94 256 CYS A CA 1
ATOM 2059 C C . CYS A 1 256 ? -18.564 -19.434 -0.467 1.00 81.94 256 CYS A C 1
ATOM 2061 O O . CYS A 1 256 ? -19.542 -19.316 0.276 1.00 81.94 256 CYS A O 1
ATOM 2063 N N . VAL A 1 257 ? -18.650 -20.051 -1.651 1.00 85.75 257 VAL A N 1
ATOM 2064 C CA . VAL A 1 257 ? -19.914 -20.569 -2.206 1.00 85.75 257 VAL A CA 1
ATOM 2065 C C . VAL A 1 257 ? -20.523 -21.634 -1.295 1.00 85.75 257 VAL A C 1
ATOM 2067 O O . VAL A 1 257 ? -21.722 -21.613 -1.012 1.00 85.75 257 VAL A O 1
ATOM 2070 N N . THR A 1 258 ? -19.705 -22.544 -0.773 1.00 83.50 258 THR A N 1
ATOM 2071 C CA . THR A 1 258 ? -20.192 -23.622 0.095 1.00 83.50 258 THR A CA 1
ATOM 2072 C C . THR A 1 258 ? -20.639 -23.153 1.471 1.00 83.50 258 THR A C 1
ATOM 2074 O O . THR A 1 258 ? -21.630 -23.674 1.988 1.00 83.50 258 THR A O 1
ATOM 2077 N N . ILE A 1 259 ? -19.996 -22.135 2.046 1.00 80.62 259 ILE A N 1
ATOM 2078 C CA . ILE A 1 259 ? -20.461 -21.508 3.292 1.00 80.62 259 ILE A CA 1
ATOM 2079 C C . ILE A 1 259 ? -21.829 -20.844 3.083 1.00 80.62 259 ILE A C 1
ATOM 2081 O O . ILE A 1 259 ? -22.722 -21.006 3.920 1.00 80.62 259 ILE A O 1
ATOM 2085 N N . ILE A 1 260 ? -22.026 -20.160 1.953 1.00 82.06 260 ILE A N 1
ATOM 2086 C CA . ILE A 1 260 ? -23.302 -19.519 1.603 1.00 82.06 260 ILE A CA 1
ATOM 2087 C C . ILE A 1 260 ? -24.405 -20.570 1.416 1.00 82.06 260 ILE A C 1
ATOM 2089 O O . ILE A 1 260 ? -25.471 -20.452 2.023 1.00 82.06 260 ILE A O 1
ATOM 2093 N N . LEU A 1 261 ? -24.146 -21.635 0.648 1.00 82.00 261 LEU A N 1
ATOM 2094 C CA . LEU A 1 261 ? -25.105 -22.725 0.425 1.00 82.00 261 LEU A CA 1
ATOM 2095 C C . LEU A 1 261 ? -25.467 -23.456 1.724 1.00 82.00 261 LEU A C 1
ATOM 2097 O O . LEU A 1 261 ? -26.645 -23.724 1.970 1.00 82.00 261 LEU A O 1
ATOM 2101 N N . CYS A 1 262 ? -24.487 -23.714 2.597 1.00 78.44 262 CYS A N 1
ATOM 2102 C CA . CYS A 1 262 ? -24.746 -24.263 3.928 1.00 78.44 262 CYS A CA 1
ATOM 2103 C C . CYS A 1 262 ? -25.629 -23.316 4.752 1.00 78.44 262 CYS A C 1
ATOM 2105 O O . CYS A 1 262 ? -26.580 -23.763 5.393 1.00 78.44 262 CYS A O 1
ATOM 2107 N N . GLY A 1 263 ? -25.368 -22.007 4.706 1.00 75.75 263 GLY A N 1
ATOM 2108 C CA . GLY A 1 263 ? -26.184 -20.995 5.379 1.00 75.75 263 GLY A CA 1
ATOM 2109 C C . GLY A 1 263 ? -27.643 -21.002 4.919 1.00 75.75 263 GLY A C 1
ATOM 2110 O O . GLY A 1 263 ? -28.550 -20.996 5.755 1.00 75.75 263 GLY A O 1
ATOM 2111 N N . ILE A 1 264 ? -27.879 -21.091 3.608 1.00 78.19 264 ILE A N 1
ATOM 2112 C CA . ILE A 1 264 ? -29.224 -21.164 3.016 1.00 78.19 264 ILE A CA 1
ATOM 2113 C C . ILE A 1 264 ? -29.928 -22.469 3.420 1.00 78.19 264 ILE A C 1
ATOM 2115 O O . ILE A 1 264 ? -31.073 -22.434 3.875 1.00 78.19 264 ILE A O 1
ATOM 2119 N N . TYR A 1 265 ? -29.243 -23.612 3.321 1.00 76.94 265 TYR A N 1
ATOM 2120 C CA . TYR A 1 265 ? -29.797 -24.922 3.676 1.00 76.94 265 TYR A CA 1
ATOM 2121 C C . TYR A 1 265 ? -30.221 -24.991 5.150 1.00 76.94 265 TYR A C 1
ATOM 2123 O O . TYR A 1 265 ? -31.344 -25.396 5.467 1.00 76.94 265 TYR A O 1
ATOM 2131 N N . PHE A 1 266 ? -29.365 -24.529 6.064 1.00 70.00 266 PHE A N 1
ATOM 2132 C CA . PHE A 1 266 ? -29.695 -24.496 7.488 1.00 70.00 266 PHE A CA 1
ATOM 2133 C C . PHE A 1 266 ? -30.793 -23.475 7.809 1.00 70.00 266 PHE A C 1
ATOM 2135 O O . PHE A 1 266 ? -31.651 -23.764 8.642 1.00 70.00 266 PHE A O 1
ATOM 2142 N N . GLY A 1 267 ? -30.839 -22.334 7.113 1.00 66.81 267 GLY A N 1
ATOM 2143 C CA . GLY A 1 267 ? -31.927 -21.360 7.237 1.00 66.81 267 GLY A CA 1
ATOM 2144 C C . GLY A 1 267 ? -33.297 -21.908 6.811 1.00 66.81 267 GLY A C 1
ATOM 2145 O O . GLY A 1 267 ? -34.309 -21.615 7.452 1.00 66.81 267 GLY A O 1
ATOM 2146 N N . LEU A 1 268 ? -33.342 -22.745 5.769 1.00 61.25 268 LEU A N 1
ATOM 2147 C CA . LEU A 1 268 ? -34.563 -23.414 5.299 1.00 61.25 268 LEU A CA 1
ATOM 2148 C C . LEU A 1 268 ? -35.017 -24.543 6.241 1.00 61.25 268 LEU A C 1
ATOM 2150 O O . LEU A 1 268 ? -36.216 -24.709 6.477 1.00 61.25 268 LEU A O 1
ATOM 2154 N N . MET A 1 269 ? -34.073 -25.293 6.816 1.00 59.84 269 MET A N 1
ATOM 2155 C CA . MET A 1 269 ? -34.350 -26.361 7.786 1.00 59.84 269 MET A CA 1
ATOM 2156 C C . MET A 1 269 ? -34.906 -25.827 9.114 1.00 59.84 269 MET A C 1
ATOM 2158 O O . MET A 1 269 ? -35.807 -26.442 9.686 1.00 59.84 269 MET A O 1
ATOM 2162 N N . ASP A 1 270 ? -34.426 -24.670 9.578 1.00 59.38 270 ASP A N 1
ATOM 2163 C CA . ASP A 1 270 ? -34.918 -24.007 10.796 1.00 59.38 270 ASP A CA 1
ATOM 2164 C C . ASP A 1 270 ? -36.387 -23.563 10.626 1.00 59.38 270 ASP A C 1
ATOM 2166 O O . ASP A 1 270 ? -37.222 -23.789 11.498 1.00 59.38 270 ASP A O 1
ATOM 2170 N N . LYS A 1 271 ? -36.753 -23.035 9.445 1.00 54.69 271 LYS A N 1
ATOM 2171 C CA . LYS A 1 271 ? -38.142 -22.652 9.117 1.00 54.69 271 LYS A CA 1
ATOM 2172 C C . LYS A 1 271 ? -39.112 -23.838 9.054 1.00 54.69 271 LYS A C 1
ATOM 2174 O O . LYS A 1 271 ? -40.275 -23.680 9.419 1.00 54.69 271 LYS A O 1
ATOM 2179 N N . LYS A 1 272 ? -38.667 -25.017 8.601 1.00 51.25 272 LYS A N 1
ATOM 2180 C CA . LYS A 1 272 ? -39.509 -26.230 8.568 1.00 51.25 272 LYS A CA 1
ATOM 2181 C C . LYS A 1 272 ? -39.772 -26.809 9.960 1.00 51.25 272 LYS A C 1
ATOM 2183 O O . LYS A 1 272 ? -40.812 -27.425 10.159 1.00 51.25 272 LYS A O 1
ATOM 2188 N N . ARG A 1 273 ? -38.861 -26.605 10.917 1.00 49.97 273 ARG A N 1
ATOM 2189 C CA . ARG A 1 273 ? -38.968 -27.152 12.278 1.00 49.97 273 ARG A CA 1
ATOM 2190 C C . ARG A 1 273 ? -39.908 -26.352 13.193 1.00 49.97 273 ARG A C 1
ATOM 2192 O O . ARG A 1 273 ? -40.381 -26.901 14.171 1.00 49.97 273 ARG A O 1
ATOM 2199 N N . VAL A 1 274 ? -40.205 -25.096 12.847 1.00 50.16 274 VAL A N 1
ATOM 2200 C CA . VAL A 1 274 ? -41.153 -24.213 13.564 1.00 50.16 274 VAL A CA 1
ATOM 2201 C C . VAL A 1 274 ? -42.610 -24.397 13.090 1.00 50.16 274 VAL A C 1
ATOM 2203 O O . VAL A 1 274 ? -43.532 -23.877 13.704 1.00 50.16 274 VAL A O 1
ATOM 2206 N N . ARG A 1 275 ? -42.838 -25.126 11.987 1.00 46.06 275 ARG A N 1
ATOM 2207 C CA . ARG A 1 275 ? -44.173 -25.373 11.400 1.00 46.06 275 ARG A CA 1
ATOM 2208 C C . ARG A 1 275 ? -44.775 -26.751 11.734 1.00 46.06 275 ARG A C 1
ATOM 2210 O O . ARG A 1 275 ? -45.803 -27.095 11.161 1.00 46.06 275 ARG A O 1
ATOM 2217 N N . LYS A 1 276 ? -44.135 -27.537 12.600 1.00 39.50 276 LYS A N 1
ATOM 2218 C CA . LYS A 1 276 ? -44.684 -28.768 13.190 1.00 39.50 276 LYS A CA 1
ATOM 2219 C C . LYS A 1 276 ? -44.908 -28.530 14.671 1.00 39.50 276 LYS A C 1
ATOM 2221 O O . LYS A 1 276 ? -45.891 -29.096 15.181 1.00 39.50 276 LYS A O 1
#

Radius of gyration: 27.29 Å; Cα contacts (8 Å, |Δi|>4): 288; chains: 1; bounding box: 68×50×69 Å

Mean predicted aligned error: 17.84 Å